Protein AF-A0A183IY57-F1 (afdb_monomer_lite)

Organism: NCBI:txid241478

Sequence (308 aa):
MTVEQYQTESIANSKQYGGSSDSIATMTMGIDMDKYIFPVNSTEVNFTPLSEANVGYCSSTSDVSKSEQMVERAKKSMHIPEGTTKPSQRRRNVVKRILRRLGKQNNLQQEHFATKIRKGTIDVWWLYDDGGLTILLPHLLTLPRSYLEGAKLRVFFAAKSNVDISAQQKGMSTLLKQFRINSSSVEIVPDMEEPPHEATMSQFNEIVEKFKVPDCNALPQMDKDMLVYTDDQEMSRYKEKTNNMLRTSEVLRHHSSNADLIILTFPVPRRGRVSAGLYLSWLEMLTAQIPPVLLIRGNQEPVLTLYT

InterPro domains:
  IPR004842 SLC12A transporter family [PTHR11827] (88-305)
  IPR018491 SLC12A transporter, C-terminal [PF03522] (60-307)

pLDDT: mean 73.46, std 24.28, range [24.62, 97.88]

Secondary structure (DSSP, 8-state):
--------------------------------HHHHSPP------PPPPPP---------HHHHHHHHHHHHHHHHTT---TTSPPPPHHHHHHHHHHHHHHHHHHHHHHHHHHSPPTT-EEEEE--S-STTHHHHHHHHHTSTTSTTTT-EEEEEEE--TTS-HHHHHHHHHHHHHHTT---SEEEEESGGGSPPPHHHHHHHHHHHHTTB-S-GGGS----GGG---B-HHHHHHTHHHHHHHHHHHHHHHHHHTT-SEEEEE--PPPTTTS-HHHHHHHHHHHHTTSS-EEEE---SS-S-----

Radius of gyration: 28.25 Å; chains: 1; bounding box: 76×90×75 Å

Foldseek 3Di:
DDDDDDDDDDDDDDDDDDDDPPPPDPPPVPLVCVLQAPDDDDDDDDDDDDPDDDDDDDDPCDVVVVLVVVLVVLVVVQDDPPPDDHDDPVSVVVSVVVNVVSVVVVCPVVVLQVAADPQAAEEQECEDQQLCPSQVVVLVCCPPPGSNPVYAYEYEYEDDPPDDQVVVQVVVVVVCVLLVRDHPGYGYHDCLQPFADPVLVVVLCVQLVVQEDQDQVPDDDDDLQAAQHDYPVLCVVCVSVLRSLLSLQVVCCVPQQRHQEYEYAARDDDGSNDHNSNNVSSVCSNPPNGHHYDHDHHPSHNPGDGDD

Structure (mmCIF, N/CA/C/O backbone):
data_AF-A0A183IY57-F1
#
_entry.id   AF-A0A183IY57-F1
#
loop_
_atom_site.group_PDB
_atom_site.id
_atom_site.type_symbol
_atom_site.label_atom_id
_atom_site.label_alt_id
_atom_site.label_comp_id
_atom_site.label_asym_id
_atom_site.label_entity_id
_atom_site.label_seq_id
_atom_site.pdbx_PDB_ins_code
_atom_site.Cartn_x
_atom_site.Cartn_y
_atom_site.Cartn_z
_atom_site.occupancy
_atom_site.B_iso_or_equiv
_atom_site.auth_seq_id
_atom_site.auth_comp_id
_atom_site.auth_asym_id
_atom_site.auth_atom_id
_atom_site.pdbx_PDB_model_num
ATOM 1 N N . MET A 1 1 ? 30.250 68.349 11.549 1.00 35.16 1 MET A N 1
ATOM 2 C CA . MET A 1 1 ? 29.323 67.426 10.865 1.00 35.16 1 MET A CA 1
ATOM 3 C C . MET A 1 1 ? 29.470 66.069 11.522 1.00 35.16 1 MET A C 1
ATOM 5 O O . MET A 1 1 ? 30.542 65.486 11.470 1.00 35.16 1 MET A O 1
ATOM 9 N N . THR A 1 2 ? 28.430 65.697 12.255 1.00 27.44 2 THR A N 1
ATOM 10 C CA . THR A 1 2 ? 28.174 64.435 12.965 1.00 27.44 2 THR A CA 1
ATOM 11 C C . THR A 1 2 ? 28.117 63.237 12.016 1.00 27.44 2 THR A C 1
ATOM 13 O O . THR A 1 2 ? 27.730 63.433 10.871 1.00 27.44 2 THR A O 1
ATOM 16 N N . VAL A 1 3 ? 28.508 62.046 12.496 1.00 32.69 3 VAL A N 1
ATOM 17 C CA . VAL A 1 3 ? 27.688 60.819 12.716 1.00 32.69 3 VAL A CA 1
ATOM 18 C C . VAL A 1 3 ? 28.616 59.831 13.460 1.00 32.69 3 VAL A C 1
ATOM 20 O O . VAL A 1 3 ? 29.587 59.352 12.889 1.00 32.69 3 VAL A O 1
ATOM 23 N N . GLU A 1 4 ? 28.638 59.841 14.793 1.00 32.06 4 GLU A N 1
ATOM 24 C CA . GLU A 1 4 ? 27.890 58.971 15.728 1.00 32.06 4 GLU A CA 1
ATOM 25 C C . GLU A 1 4 ? 28.280 57.478 15.732 1.00 32.06 4 GLU A C 1
ATOM 27 O O . GLU A 1 4 ? 28.035 56.715 14.802 1.00 32.06 4 GLU A O 1
ATOM 32 N N . GLN A 1 5 ? 28.904 57.116 16.859 1.00 30.72 5 GLN A N 1
ATOM 33 C CA . GLN A 1 5 ? 29.165 55.786 17.405 1.00 30.72 5 GLN A CA 1
ATOM 34 C C . GLN A 1 5 ? 27.847 55.101 17.799 1.00 30.72 5 GLN A C 1
ATOM 36 O O . GLN A 1 5 ? 26.882 55.802 18.052 1.00 30.72 5 GLN A O 1
ATOM 41 N N . TYR A 1 6 ? 27.835 53.775 17.970 1.00 28.41 6 TYR A N 1
ATOM 42 C CA . TYR A 1 6 ? 27.447 53.156 19.250 1.00 28.41 6 TYR A CA 1
ATOM 43 C C . TYR A 1 6 ? 27.840 51.672 19.276 1.00 28.41 6 TYR A C 1
ATOM 45 O O . TYR A 1 6 ? 27.304 50.827 18.564 1.00 28.41 6 TYR A O 1
ATOM 53 N N . GLN A 1 7 ? 28.809 51.398 20.142 1.00 27.41 7 GLN A N 1
ATOM 54 C CA . GLN A 1 7 ? 29.107 50.125 20.782 1.00 27.41 7 GLN A CA 1
ATOM 55 C C . GLN A 1 7 ? 28.556 50.262 22.209 1.00 27.41 7 GLN A C 1
ATOM 57 O O . GLN A 1 7 ? 28.867 51.269 22.845 1.00 27.41 7 GLN A O 1
ATOM 62 N N . THR A 1 8 ? 27.811 49.284 22.727 1.00 30.62 8 THR A N 1
ATOM 63 C CA . THR A 1 8 ? 27.697 49.064 24.182 1.00 30.62 8 THR A CA 1
ATOM 64 C C . THR A 1 8 ? 27.206 47.654 24.508 1.00 30.62 8 THR A C 1
ATOM 66 O O . THR A 1 8 ? 26.207 47.173 23.981 1.00 30.62 8 THR A O 1
ATOM 69 N N . GLU A 1 9 ? 27.952 47.017 25.407 1.00 29.81 9 GLU A N 1
ATOM 70 C CA . GLU A 1 9 ? 27.672 45.771 26.121 1.00 29.81 9 GLU A CA 1
ATOM 71 C C . GLU A 1 9 ? 26.652 45.973 27.261 1.00 29.81 9 GLU A C 1
ATOM 73 O O . GLU A 1 9 ? 26.494 47.092 27.745 1.00 29.81 9 GLU A O 1
ATOM 78 N N . SER A 1 10 ? 26.031 44.877 27.733 1.00 26.75 10 SER A N 1
ATOM 79 C CA . SER A 1 10 ? 25.631 44.589 29.139 1.00 26.75 10 SER A CA 1
ATOM 80 C C . SER A 1 10 ? 24.582 43.455 29.143 1.00 26.75 10 SER A C 1
ATOM 82 O O . SER A 1 10 ? 23.506 43.606 28.574 1.00 26.75 10 SER A O 1
ATOM 84 N N . ILE A 1 11 ? 24.934 42.212 29.493 1.00 28.20 11 ILE A N 1
ATOM 85 C CA . ILE A 1 11 ? 24.904 41.579 30.833 1.00 28.20 11 ILE A CA 1
ATOM 86 C C . ILE A 1 11 ? 23.488 41.315 31.407 1.00 28.20 11 ILE A C 1
ATOM 88 O O . ILE A 1 11 ? 22.758 42.217 31.792 1.00 28.20 11 ILE A O 1
ATOM 92 N N . ALA A 1 12 ? 23.216 40.008 31.544 1.00 29.06 12 ALA A N 1
ATOM 93 C CA . ALA A 1 12 ? 22.409 39.282 32.536 1.00 29.06 12 ALA A CA 1
ATOM 94 C C . ALA A 1 12 ? 20.927 39.636 32.782 1.00 29.06 12 ALA A C 1
ATOM 96 O O . ALA A 1 12 ? 20.587 40.647 33.385 1.00 29.06 12 ALA A O 1
ATOM 97 N N . ASN A 1 13 ? 20.061 38.639 32.550 1.00 26.91 13 ASN A N 1
ATOM 98 C CA . ASN A 1 13 ? 19.210 38.105 33.622 1.00 26.91 13 ASN A CA 1
ATOM 99 C C . ASN A 1 13 ? 18.663 36.712 33.271 1.00 26.91 13 ASN A C 1
ATOM 101 O O . ASN A 1 13 ? 17.618 36.554 32.647 1.00 26.91 13 ASN A O 1
ATOM 105 N N . SER A 1 14 ? 19.373 35.684 33.733 1.00 28.45 14 SER A N 1
ATOM 106 C CA . SER A 1 14 ? 18.834 34.340 33.911 1.00 28.45 14 SER A CA 1
ATOM 107 C C . SER A 1 14 ? 17.987 34.310 35.187 1.00 28.45 14 SER A C 1
ATOM 109 O O . SER A 1 14 ? 18.527 34.312 36.295 1.00 28.45 14 SER A O 1
ATOM 111 N N . LYS A 1 15 ? 16.663 34.240 35.044 1.00 29.41 15 LYS A N 1
ATOM 112 C CA . LYS A 1 15 ? 15.781 33.703 36.085 1.00 29.41 15 LYS A CA 1
ATOM 113 C C . LYS A 1 15 ? 14.943 32.583 35.493 1.00 29.41 15 LYS A C 1
ATOM 115 O O . LYS A 1 15 ? 14.177 32.783 34.558 1.00 29.41 15 LYS A O 1
ATOM 120 N N . GLN A 1 16 ? 15.142 31.405 36.074 1.00 26.75 16 GLN A N 1
ATOM 121 C CA . GLN A 1 16 ? 14.291 30.236 35.954 1.00 26.75 16 GLN A CA 1
ATOM 122 C C . GLN A 1 16 ? 12.831 30.612 36.228 1.00 26.75 16 GLN A C 1
ATOM 124 O O . GLN A 1 16 ? 12.520 31.132 37.297 1.00 26.75 16 GLN A O 1
ATOM 129 N N . TYR A 1 17 ? 11.946 30.250 35.306 1.00 27.00 17 TYR A N 1
ATOM 130 C CA . TYR A 1 17 ? 10.627 29.739 35.652 1.00 27.00 17 TYR A CA 1
ATOM 131 C C . TYR A 1 17 ? 10.415 28.463 34.847 1.00 27.00 17 TYR A C 1
ATOM 133 O O . TYR A 1 17 ? 10.421 28.471 33.619 1.00 27.00 17 TYR A O 1
ATOM 141 N N . GLY A 1 18 ? 10.328 27.351 35.576 1.00 27.73 18 GLY A N 1
ATOM 142 C CA . GLY A 1 18 ? 10.010 26.045 35.031 1.00 27.73 18 GLY A CA 1
ATOM 143 C C . GLY A 1 18 ? 8.579 26.015 34.507 1.00 27.73 18 GLY A C 1
ATOM 144 O O . GLY A 1 18 ? 7.655 26.518 35.141 1.00 27.73 18 GLY A O 1
ATOM 145 N N . GLY A 1 19 ? 8.423 25.397 33.346 1.00 24.62 19 GLY A N 1
ATOM 146 C CA . GLY A 1 19 ? 7.149 25.132 32.704 1.00 24.62 19 GLY A CA 1
ATOM 147 C C . GLY A 1 19 ? 7.408 24.196 31.539 1.00 24.62 19 GLY A C 1
ATOM 148 O O . GLY A 1 19 ? 7.776 24.641 30.458 1.00 24.62 19 GLY A O 1
ATOM 149 N N . SER A 1 20 ? 7.293 22.898 31.818 1.00 31.09 20 SER A N 1
ATOM 150 C CA . SER A 1 20 ? 7.355 21.781 30.874 1.00 31.09 20 SER A CA 1
ATOM 151 C C . SER A 1 20 ? 6.528 22.070 29.617 1.00 31.09 20 SER A C 1
ATOM 153 O O . SER A 1 20 ? 5.323 21.830 29.591 1.00 31.09 20 SER A O 1
ATOM 155 N N . SER A 1 21 ? 7.179 22.579 28.578 1.00 27.83 21 SER A N 1
ATOM 156 C CA . SER A 1 21 ? 6.669 22.595 27.211 1.00 27.83 21 SER A CA 1
ATOM 157 C C . SER A 1 21 ? 7.539 21.633 26.423 1.00 27.83 21 SER A C 1
ATOM 159 O O . SER A 1 21 ? 8.464 22.025 25.712 1.00 27.83 21 SER A O 1
ATOM 161 N N . ASP A 1 22 ? 7.270 20.341 26.627 1.00 28.28 22 ASP A N 1
ATOM 162 C CA . ASP A 1 22 ? 7.781 19.314 25.736 1.00 28.28 22 ASP A CA 1
ATOM 163 C C . ASP A 1 22 ? 7.382 19.708 24.323 1.00 28.28 22 ASP A C 1
ATOM 165 O O . ASP A 1 22 ? 6.211 19.842 23.957 1.00 28.28 22 ASP A O 1
ATOM 169 N N . SER A 1 23 ? 8.426 19.985 23.566 1.00 28.11 23 SER A N 1
ATOM 170 C CA . SER A 1 23 ? 8.391 20.366 22.183 1.00 28.11 23 SER A CA 1
ATOM 171 C C . SER A 1 23 ? 7.812 19.176 21.433 1.00 28.11 23 SER A C 1
ATOM 173 O O . SER A 1 23 ? 8.519 18.210 21.145 1.00 28.11 23 SER A O 1
ATOM 175 N N . ILE A 1 24 ? 6.523 19.233 21.094 1.00 31.08 24 ILE A N 1
ATOM 176 C CA . ILE A 1 24 ? 5.982 18.454 19.979 1.00 31.08 24 ILE A CA 1
ATOM 177 C C . ILE A 1 24 ? 6.568 19.108 18.729 1.00 31.08 24 ILE A C 1
ATOM 179 O O . ILE A 1 24 ? 5.927 19.879 18.019 1.00 31.08 24 ILE A O 1
ATOM 183 N N . ALA A 1 25 ? 7.867 18.878 18.550 1.00 26.14 25 ALA A N 1
ATOM 184 C CA . ALA A 1 25 ? 8.572 19.125 17.323 1.00 26.14 25 ALA A CA 1
ATOM 185 C C . ALA A 1 25 ? 7.758 18.451 16.229 1.00 26.14 25 ALA A C 1
ATOM 187 O O . ALA A 1 25 ? 7.344 17.300 16.383 1.00 26.14 25 ALA A O 1
ATOM 188 N N . THR A 1 26 ? 7.515 19.205 15.164 1.00 30.38 26 THR A N 1
ATOM 189 C CA . THR A 1 26 ? 7.093 18.750 13.848 1.00 30.38 26 THR A CA 1
ATOM 190 C C . THR A 1 26 ? 7.661 17.357 13.608 1.00 30.38 26 THR A C 1
ATOM 192 O O . THR A 1 26 ? 8.837 17.201 13.282 1.00 30.38 26 THR A O 1
ATOM 195 N N . MET A 1 27 ? 6.855 16.328 13.869 1.00 32.91 27 MET A N 1
ATOM 196 C CA . MET A 1 27 ? 7.254 14.947 13.667 1.00 32.91 27 MET A CA 1
ATOM 197 C C . MET A 1 27 ? 7.093 14.727 12.171 1.00 32.91 27 MET A C 1
ATOM 199 O O . MET A 1 27 ? 6.113 14.143 11.717 1.00 32.91 27 MET A O 1
ATOM 203 N N . THR A 1 28 ? 8.008 15.314 11.392 1.00 33.84 28 THR A N 1
ATOM 204 C CA . THR A 1 28 ? 8.148 15.061 9.965 1.00 33.84 28 THR A CA 1
ATOM 205 C C . THR A 1 28 ? 8.123 13.550 9.843 1.00 33.84 28 THR A C 1
ATOM 207 O O . THR A 1 28 ? 8.943 12.871 10.472 1.00 33.84 28 THR A O 1
ATOM 210 N N . MET A 1 29 ? 7.123 13.010 9.146 1.00 41.38 29 MET A N 1
ATOM 211 C CA . MET A 1 29 ? 7.008 11.579 8.907 1.00 41.38 29 MET A CA 1
ATOM 212 C C . MET A 1 29 ? 8.230 11.175 8.085 1.00 41.38 29 MET A C 1
ATOM 214 O O . MET A 1 29 ? 8.188 11.168 6.866 1.00 41.38 29 MET A O 1
ATOM 218 N N . GLY A 1 30 ? 9.363 10.909 8.742 1.00 35.06 30 GLY A N 1
ATOM 219 C CA . GLY A 1 30 ? 10.632 10.569 8.099 1.00 35.06 30 GLY A CA 1
ATOM 220 C C . GLY A 1 30 ? 10.601 9.149 7.554 1.00 35.06 30 GLY A C 1
ATOM 221 O O . GLY A 1 30 ? 11.416 8.330 7.957 1.00 35.06 30 GLY A O 1
ATOM 222 N N . ILE A 1 31 ? 9.544 8.796 6.831 1.00 41.53 31 ILE A N 1
ATOM 223 C CA . ILE A 1 31 ? 9.572 7.717 5.856 1.00 41.53 31 ILE A CA 1
ATOM 224 C C . ILE A 1 31 ? 10.519 8.242 4.778 1.00 41.53 31 ILE A C 1
ATOM 226 O O . ILE A 1 31 ? 10.380 9.394 4.370 1.00 41.53 31 ILE A O 1
ATOM 230 N N . ASP A 1 32 ? 11.528 7.464 4.393 1.00 42.59 32 ASP A N 1
ATOM 231 C CA . ASP A 1 32 ? 12.428 7.850 3.307 1.00 42.59 32 ASP A CA 1
ATOM 232 C C . ASP A 1 32 ? 11.614 7.940 2.012 1.00 42.59 32 ASP A C 1
ATOM 234 O O . ASP A 1 32 ? 11.327 6.945 1.339 1.00 42.59 32 ASP A O 1
ATOM 238 N N . MET A 1 33 ? 11.159 9.160 1.733 1.00 39.94 33 MET A N 1
ATOM 239 C CA . MET A 1 33 ? 10.279 9.472 0.623 1.00 39.94 33 MET A CA 1
ATOM 240 C C . MET A 1 33 ? 10.967 9.154 -0.704 1.00 39.94 33 MET A C 1
ATOM 242 O O . MET A 1 33 ? 10.280 8.759 -1.636 1.00 39.94 33 MET A O 1
ATOM 246 N N . ASP A 1 34 ? 12.296 9.232 -0.803 1.00 42.22 34 ASP A N 1
ATOM 247 C CA . ASP A 1 34 ? 13.020 9.078 -2.070 1.00 42.22 34 ASP A CA 1
ATOM 248 C C . ASP A 1 34 ? 13.100 7.622 -2.554 1.00 42.22 34 ASP A C 1
ATOM 250 O O . ASP A 1 34 ? 13.196 7.366 -3.758 1.00 42.22 34 ASP A O 1
ATOM 254 N N . LYS A 1 35 ? 12.966 6.641 -1.652 1.00 46.62 35 LYS A N 1
ATOM 255 C CA . LYS A 1 35 ? 12.884 5.218 -2.037 1.00 46.62 35 LYS A CA 1
ATOM 256 C C . LYS A 1 35 ? 11.595 4.905 -2.792 1.00 46.62 35 LYS A C 1
ATOM 258 O O . LYS A 1 35 ? 11.540 4.040 -3.675 1.00 46.62 35 LYS A O 1
ATOM 263 N N . TYR A 1 36 ? 10.532 5.648 -2.507 1.00 41.78 36 TYR A N 1
ATOM 264 C CA . TYR A 1 36 ? 9.187 5.303 -2.946 1.00 41.78 36 TYR A CA 1
ATOM 265 C C . TYR A 1 36 ? 8.472 6.385 -3.762 1.00 41.78 36 TYR A C 1
ATOM 267 O O . TYR A 1 36 ? 7.629 6.064 -4.602 1.00 41.78 36 TYR A O 1
ATOM 275 N N . ILE A 1 37 ? 8.961 7.613 -3.697 1.00 40.22 37 ILE A N 1
ATOM 276 C CA . ILE A 1 37 ? 8.668 8.728 -4.588 1.00 40.22 37 ILE A CA 1
ATOM 277 C C . ILE A 1 37 ? 9.829 8.841 -5.574 1.00 40.22 37 ILE A C 1
ATOM 279 O O . ILE A 1 37 ? 10.987 8.625 -5.254 1.00 40.22 37 ILE A O 1
ATOM 283 N N . PHE A 1 38 ? 9.541 9.132 -6.832 1.00 40.88 38 PHE A N 1
ATOM 284 C CA . PHE A 1 38 ? 10.603 9.443 -7.784 1.00 40.88 38 PHE A CA 1
ATOM 285 C C . PHE A 1 38 ? 11.201 10.820 -7.414 1.00 40.88 38 PHE A C 1
ATOM 287 O O . PHE A 1 38 ? 10.405 11.704 -7.118 1.00 40.88 38 PHE A O 1
ATOM 294 N N . PRO A 1 39 ? 12.513 11.093 -7.515 1.00 34.41 39 PRO A N 1
ATOM 295 C CA . PRO A 1 39 ? 13.143 12.314 -6.969 1.00 34.41 39 PRO A CA 1
ATOM 296 C C . PRO A 1 39 ? 12.761 13.611 -7.703 1.00 34.41 39 PRO A C 1
ATOM 298 O O . PRO A 1 39 ? 12.842 13.652 -8.942 1.00 34.41 39 PRO A O 1
ATOM 301 N N . VAL A 1 40 ? 12.339 14.644 -6.945 1.00 34.19 40 VAL A N 1
ATOM 302 C CA . VAL A 1 40 ? 11.815 15.961 -7.394 1.00 34.19 40 VAL A CA 1
ATOM 303 C C . VAL A 1 40 ? 12.942 16.919 -7.751 1.00 34.19 40 VAL A C 1
ATOM 305 O O . VAL A 1 40 ? 13.608 17.425 -6.866 1.00 34.19 40 VAL A O 1
ATOM 308 N N . ASN A 1 41 ? 13.067 17.252 -9.040 1.00 31.55 41 ASN A N 1
ATOM 309 C CA . ASN A 1 41 ? 13.598 18.555 -9.434 1.00 31.55 41 ASN A CA 1
ATOM 310 C C . ASN A 1 41 ? 12.409 19.416 -9.861 1.00 31.55 41 ASN A C 1
ATOM 312 O O . ASN A 1 41 ? 11.622 19.015 -10.721 1.00 31.55 41 ASN A O 1
ATOM 316 N N . SER A 1 42 ? 12.258 20.546 -9.182 1.00 28.23 42 SER A N 1
ATOM 317 C CA . SER A 1 42 ? 11.156 21.497 -9.261 1.00 28.23 42 SER A CA 1
ATOM 318 C C . SER A 1 42 ? 11.003 22.043 -10.678 1.00 28.23 42 SER A C 1
ATOM 320 O O . SER A 1 42 ? 11.829 22.811 -11.155 1.00 28.23 42 SER A O 1
ATOM 322 N N . THR A 1 43 ? 9.927 21.652 -11.348 1.00 30.25 43 THR A N 1
ATOM 323 C CA . THR A 1 43 ? 9.301 22.451 -12.404 1.00 30.25 43 THR A CA 1
ATOM 324 C C . THR A 1 43 ? 7.802 22.295 -12.208 1.00 30.25 43 THR A C 1
ATOM 326 O O . THR A 1 43 ? 7.263 21.194 -12.312 1.00 30.25 43 THR A O 1
ATOM 329 N N . GLU A 1 44 ? 7.156 23.383 -11.797 1.00 29.20 44 GLU A N 1
ATOM 330 C CA . GLU A 1 44 ? 5.703 23.478 -11.697 1.00 29.20 44 GLU A CA 1
ATOM 331 C C . GLU A 1 44 ? 5.106 23.232 -13.085 1.00 29.20 44 GLU A C 1
ATOM 333 O O . GLU A 1 44 ? 5.470 23.899 -14.053 1.00 29.20 44 GLU A O 1
ATOM 338 N N . VAL A 1 45 ? 4.208 22.253 -13.198 1.00 32.56 45 VAL A N 1
ATOM 339 C CA . VAL A 1 45 ? 3.458 22.007 -14.431 1.00 32.56 45 VAL A CA 1
ATOM 340 C C . VAL A 1 45 ? 1.996 22.306 -14.144 1.00 32.56 45 VAL A C 1
ATOM 342 O O . VAL A 1 45 ? 1.344 21.601 -13.376 1.00 32.56 45 VAL A O 1
ATOM 345 N N . ASN A 1 46 ? 1.501 23.378 -14.760 1.00 26.08 46 ASN A N 1
ATOM 346 C CA . ASN A 1 46 ? 0.102 23.778 -14.712 1.00 26.08 46 ASN A CA 1
ATOM 347 C C . ASN A 1 46 ? -0.786 22.698 -15.343 1.00 26.08 46 ASN A C 1
ATOM 349 O O . ASN A 1 46 ? -0.559 22.266 -16.474 1.00 26.08 46 ASN A O 1
ATOM 353 N N . PHE A 1 47 ? -1.818 22.284 -14.610 1.00 26.34 47 PHE A N 1
ATOM 354 C CA . PHE A 1 47 ? -2.854 21.385 -15.102 1.00 26.34 47 PHE A CA 1
ATOM 355 C C . PHE A 1 47 ? -3.811 22.147 -16.025 1.00 26.34 47 PHE A C 1
ATOM 357 O O . PHE A 1 47 ? -4.543 23.026 -15.575 1.00 26.34 47 PHE A O 1
ATOM 364 N N . THR A 1 48 ? -3.862 21.774 -17.301 1.00 26.91 48 THR A N 1
ATOM 365 C CA . THR A 1 48 ? -5.025 22.038 -18.155 1.00 26.91 48 THR A CA 1
ATOM 366 C C . THR A 1 48 ? -5.931 20.800 -18.163 1.00 26.91 48 THR A C 1
ATOM 368 O O . THR A 1 48 ? -5.433 19.682 -18.324 1.00 26.91 48 THR A O 1
ATOM 371 N N . PRO A 1 49 ? -7.255 20.945 -17.967 1.00 27.38 49 PRO A N 1
ATOM 372 C CA . PRO A 1 49 ? -8.171 19.818 -18.065 1.00 27.38 49 PRO A CA 1
ATOM 373 C C . PRO A 1 49 ? -8.269 19.369 -19.526 1.00 27.38 49 PRO A C 1
ATOM 375 O O . PRO A 1 49 ? -8.570 20.174 -20.407 1.00 27.38 49 PRO A O 1
ATOM 378 N N . LEU A 1 50 ? -8.025 18.085 -19.787 1.00 30.22 50 LEU A N 1
ATOM 379 C CA . LEU A 1 50 ? -8.311 17.477 -21.085 1.00 30.22 50 LEU A CA 1
ATOM 380 C C . LEU A 1 50 ? -9.827 17.292 -21.219 1.00 30.22 50 LEU A C 1
ATOM 382 O O . LEU A 1 50 ? -10.462 16.685 -20.358 1.00 30.22 50 LEU A O 1
ATOM 386 N N . SER A 1 51 ? -10.396 17.837 -22.295 1.00 32.34 51 SER A N 1
ATOM 387 C CA . SER A 1 51 ? -11.797 17.651 -22.677 1.00 32.34 51 SER A CA 1
ATOM 388 C C . SER A 1 51 ? -12.113 16.175 -22.914 1.00 32.34 51 SER A C 1
ATOM 390 O O . SER A 1 51 ? -11.290 15.454 -23.478 1.00 32.34 51 SER A O 1
ATOM 392 N N . GLU A 1 52 ? -13.322 15.769 -22.531 1.00 33.34 52 GLU A N 1
ATOM 393 C CA . GLU A 1 52 ? -13.890 14.424 -22.662 1.00 33.34 52 GLU A CA 1
ATOM 394 C C . GLU A 1 52 ? -13.694 13.829 -24.068 1.00 33.34 52 GLU A C 1
ATOM 396 O O . GLU A 1 52 ? -14.481 14.050 -24.988 1.00 33.34 52 GLU A O 1
ATOM 401 N N . ALA A 1 53 ? -12.640 13.033 -24.235 1.00 30.73 53 ALA A N 1
ATOM 402 C CA . ALA A 1 53 ? -12.529 12.071 -25.317 1.00 30.73 53 ALA A CA 1
ATOM 403 C C . ALA A 1 53 ? -12.853 10.694 -24.736 1.00 30.73 53 ALA A C 1
ATOM 405 O O . ALA A 1 53 ? -12.256 10.280 -23.745 1.00 30.73 53 ALA A O 1
ATOM 406 N N . ASN A 1 54 ? -13.828 10.010 -25.338 1.00 32.06 54 ASN A N 1
ATOM 407 C CA . ASN A 1 54 ? -14.276 8.666 -24.974 1.00 32.06 54 ASN A CA 1
ATOM 408 C C . ASN A 1 54 ? -13.096 7.683 -24.884 1.00 32.06 54 ASN A C 1
ATOM 410 O O . ASN A 1 54 ? -12.663 7.125 -25.893 1.00 32.06 54 ASN A O 1
ATOM 414 N N . VAL A 1 55 ? -12.599 7.442 -23.671 1.00 30.77 55 VAL A N 1
ATOM 415 C CA . VAL A 1 55 ? -11.635 6.378 -23.387 1.00 30.77 55 VAL A CA 1
ATOM 416 C C . VAL A 1 55 ? -12.427 5.089 -23.190 1.00 30.77 55 VAL A C 1
ATOM 418 O O . VAL A 1 55 ? -13.104 4.898 -22.182 1.00 30.77 55 VAL A O 1
ATOM 421 N N . GLY A 1 56 ? -12.384 4.218 -24.198 1.00 26.22 56 GLY A N 1
ATOM 422 C CA . GLY A 1 56 ? -12.940 2.873 -24.118 1.00 26.22 56 GLY A CA 1
ATOM 423 C C . GLY A 1 56 ? -12.213 2.058 -23.049 1.00 26.22 56 GLY A C 1
ATOM 424 O O . GLY A 1 56 ? -10.998 1.883 -23.109 1.00 26.22 56 GLY A O 1
ATOM 425 N N . TYR A 1 57 ? -12.963 1.558 -22.070 1.00 28.78 57 TYR A N 1
ATOM 426 C CA . TYR A 1 57 ? -12.458 0.641 -21.055 1.00 28.78 57 TYR A CA 1
ATOM 427 C C . TYR A 1 57 ? -12.050 -0.689 -21.703 1.00 28.78 57 TYR A C 1
ATOM 429 O O . TYR A 1 57 ? -12.876 -1.374 -22.306 1.00 28.78 57 TYR A O 1
ATOM 437 N N . CYS A 1 58 ? -10.780 -1.071 -21.560 1.00 25.42 58 CYS A N 1
ATOM 438 C CA . CYS A 1 58 ? -10.294 -2.403 -21.907 1.00 25.42 58 CYS A CA 1
ATOM 439 C C . CYS A 1 58 ? -10.512 -3.328 -20.700 1.00 25.42 58 CYS A C 1
ATOM 441 O O . CYS A 1 58 ? -9.700 -3.359 -19.778 1.00 25.42 58 CYS A O 1
ATOM 443 N N . SER A 1 59 ? -11.640 -4.038 -20.669 1.00 32.03 59 SER A N 1
ATOM 444 C CA . SER A 1 59 ? -11.821 -5.200 -19.797 1.00 32.03 59 SER A CA 1
ATOM 445 C C . SER A 1 59 ? -11.223 -6.424 -20.488 1.00 32.03 59 SER A C 1
ATOM 447 O O . SER A 1 59 ? -11.318 -6.566 -21.703 1.00 32.03 59 SER A O 1
ATOM 449 N N . SER A 1 60 ? -10.580 -7.316 -19.742 1.00 32.97 60 SER A N 1
ATOM 450 C CA . SER A 1 60 ? -10.083 -8.603 -20.237 1.00 32.97 60 SER A CA 1
ATOM 451 C C . SER A 1 60 ? -11.214 -9.378 -20.940 1.00 32.97 60 SER A C 1
ATOM 453 O O . SER A 1 60 ? -12.156 -9.878 -20.327 1.00 32.97 60 SER A O 1
ATOM 455 N N . THR A 1 61 ? -11.157 -9.419 -22.273 1.00 38.72 61 THR A N 1
ATOM 456 C CA . THR A 1 61 ? -12.329 -9.669 -23.126 1.00 38.72 61 THR A 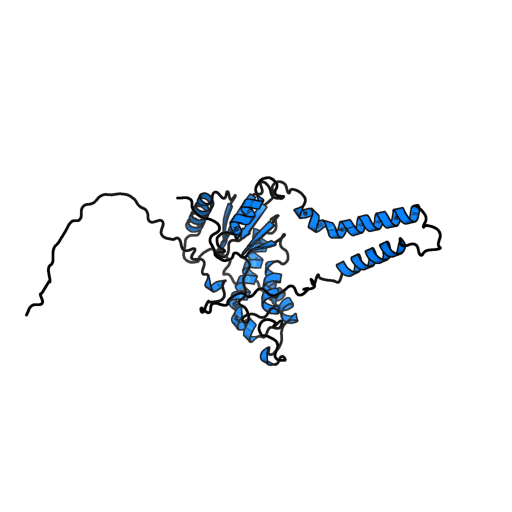CA 1
ATOM 457 C C . THR A 1 61 ? -12.641 -11.140 -23.386 1.00 38.72 61 THR A C 1
ATOM 459 O O . THR A 1 61 ? -13.674 -11.419 -23.981 1.00 38.72 61 THR A O 1
ATOM 462 N N . SER A 1 62 ? -11.832 -12.122 -22.986 1.00 43.47 62 SER A N 1
ATOM 463 C CA . SER A 1 62 ? -12.016 -13.494 -23.498 1.00 43.47 62 SER A CA 1
ATOM 464 C C . SER A 1 62 ? -13.247 -14.227 -22.939 1.00 43.47 62 SER A C 1
ATOM 466 O O . SER A 1 62 ? -13.936 -14.906 -23.705 1.00 43.47 62 SER A O 1
ATOM 468 N N . ASP A 1 63 ? -13.566 -14.066 -21.652 1.00 44.38 63 ASP A N 1
ATOM 469 C CA . ASP A 1 63 ? -14.707 -14.749 -21.016 1.00 44.38 63 ASP A CA 1
ATOM 470 C C . ASP A 1 63 ? -15.925 -13.835 -20.817 1.00 44.38 63 ASP A C 1
ATOM 472 O O . ASP A 1 63 ? -17.066 -14.281 -20.987 1.00 44.38 63 ASP A O 1
ATOM 476 N N . VAL A 1 64 ? -15.703 -12.531 -20.600 1.00 50.31 64 VAL A N 1
ATOM 477 C CA . VAL A 1 64 ? -16.778 -11.525 -20.591 1.00 50.31 64 VAL A CA 1
ATOM 478 C C . VAL A 1 64 ? -17.438 -11.445 -21.973 1.00 50.31 64 VAL A C 1
ATOM 480 O O . VAL A 1 64 ? -18.664 -11.546 -22.051 1.00 50.31 64 VAL A O 1
ATOM 483 N N . SER A 1 65 ? -16.665 -11.433 -23.071 1.00 56.31 65 SER A N 1
ATOM 484 C CA . SER A 1 65 ? -17.237 -11.368 -24.430 1.00 56.31 65 SER A CA 1
ATOM 485 C C . SER A 1 65 ? -18.082 -12.590 -24.792 1.00 56.31 65 SER A C 1
ATOM 487 O O . SER A 1 65 ? -19.114 -12.448 -25.448 1.00 56.31 65 SER A O 1
ATOM 489 N N . LYS A 1 66 ? -17.709 -13.796 -24.342 1.00 53.72 66 LYS A N 1
ATOM 490 C CA . LYS A 1 66 ? -18.508 -15.012 -24.576 1.00 53.72 66 LYS A CA 1
ATOM 491 C C . LYS A 1 66 ? -19.843 -14.935 -23.842 1.00 53.72 66 LYS A C 1
ATOM 493 O O . LYS A 1 66 ? -20.878 -15.271 -24.421 1.00 53.72 66 LYS A O 1
ATOM 498 N N . SER A 1 67 ? -19.835 -14.465 -22.593 1.00 55.88 67 SER A N 1
ATOM 499 C CA . SER A 1 67 ? -21.055 -14.299 -21.796 1.00 55.88 67 SER A CA 1
ATOM 500 C C . SER A 1 67 ? -21.989 -13.231 -22.387 1.00 55.88 67 SER A C 1
ATOM 502 O O . SER A 1 67 ? -23.190 -13.475 -22.524 1.00 55.88 67 SER A O 1
ATOM 504 N N . GLU A 1 68 ? -21.442 -12.106 -22.856 1.00 63.22 68 GLU A N 1
ATOM 505 C CA . GLU A 1 68 ? -22.187 -11.026 -23.512 1.00 63.22 68 GLU A CA 1
ATOM 506 C C . GLU A 1 68 ? -22.769 -11.466 -24.861 1.00 63.22 68 GLU A C 1
ATOM 508 O O . GLU A 1 68 ? -23.954 -11.250 -25.131 1.00 63.22 68 GLU A O 1
ATOM 513 N N . GLN A 1 69 ? -21.991 -12.188 -25.677 1.00 66.06 69 GLN A N 1
ATOM 514 C CA . GLN A 1 69 ? -22.466 -12.771 -26.936 1.00 66.06 69 GLN A CA 1
ATOM 515 C C . GLN A 1 69 ? -23.595 -13.790 -26.714 1.00 66.06 69 GLN A C 1
ATOM 517 O O . GLN A 1 69 ? -24.542 -13.855 -27.505 1.00 66.06 69 GLN A O 1
ATOM 522 N N . MET A 1 70 ? -23.536 -14.585 -25.641 1.00 61.75 70 MET A N 1
ATOM 523 C CA . MET A 1 70 ? -24.609 -15.518 -25.276 1.00 61.75 70 MET A CA 1
ATOM 524 C C . MET A 1 70 ? -25.870 -14.792 -24.790 1.00 61.75 70 MET A C 1
ATOM 526 O O . MET A 1 70 ? -26.979 -15.208 -25.142 1.00 61.75 70 MET A O 1
ATOM 530 N N . VAL A 1 71 ? -25.721 -13.698 -24.035 1.00 65.88 71 VAL A N 1
ATOM 531 C CA . VAL A 1 71 ? -26.837 -12.842 -23.602 1.00 65.88 71 VAL A CA 1
ATOM 532 C C . VAL A 1 71 ? -27.517 -12.189 -24.805 1.00 65.88 71 VAL A C 1
ATOM 534 O O . VAL A 1 71 ? -28.746 -12.241 -24.898 1.00 65.88 71 VAL A O 1
ATOM 537 N N . GLU A 1 72 ? -26.758 -11.657 -25.763 1.00 67.94 72 GLU A N 1
ATOM 538 C CA . GLU A 1 72 ? -27.334 -11.062 -26.974 1.00 67.94 72 GLU A CA 1
ATOM 539 C C . GLU A 1 72 ? -28.007 -12.097 -27.881 1.00 67.94 72 GLU A C 1
ATOM 541 O O . GLU A 1 72 ? -29.119 -11.871 -28.365 1.00 67.94 72 GLU A O 1
ATOM 546 N N . ARG A 1 73 ? -27.433 -13.298 -28.029 1.00 70.00 73 ARG A N 1
ATOM 547 C CA . ARG A 1 73 ? -28.111 -14.412 -28.723 1.00 70.00 73 ARG A CA 1
ATOM 548 C C . ARG A 1 73 ? -29.420 -14.809 -28.032 1.00 70.00 73 ARG A C 1
ATOM 550 O O . ARG A 1 73 ? -30.424 -15.047 -28.708 1.00 70.00 73 ARG A O 1
ATOM 557 N N . ALA A 1 74 ? -29.440 -14.846 -26.699 1.00 66.12 74 ALA A N 1
ATOM 558 C CA . ALA A 1 74 ? -30.641 -15.156 -25.927 1.00 66.12 74 ALA A CA 1
ATOM 559 C C . ALA A 1 74 ? -31.716 -14.063 -26.066 1.00 66.12 74 ALA A C 1
ATOM 561 O O . ALA A 1 74 ? -32.884 -14.397 -26.280 1.00 66.12 74 ALA A O 1
ATOM 562 N N . LYS A 1 75 ? -31.345 -12.775 -26.028 1.00 69.88 75 LYS A N 1
ATOM 563 C CA . LYS A 1 75 ? -32.262 -11.648 -26.279 1.00 69.88 75 LYS A CA 1
ATOM 564 C C . LYS A 1 75 ? -32.807 -11.661 -27.707 1.00 69.88 75 LYS A C 1
ATOM 566 O O . LYS A 1 75 ? -34.016 -11.534 -27.891 1.00 69.88 75 LYS A O 1
ATOM 571 N N . LYS A 1 76 ? -31.954 -11.914 -28.706 1.00 71.75 76 LYS A N 1
ATOM 572 C CA . LYS A 1 76 ? -32.350 -12.021 -30.119 1.00 71.75 76 LYS A CA 1
ATOM 573 C C . LYS A 1 76 ? -33.336 -13.167 -30.354 1.00 71.75 76 LYS A C 1
ATOM 575 O O . LYS A 1 76 ? -34.266 -13.014 -31.133 1.00 71.75 76 LYS A O 1
ATOM 580 N N . SER A 1 77 ? -33.217 -14.268 -29.604 1.00 65.81 77 SER A N 1
ATOM 581 C CA . SER A 1 77 ? -34.194 -15.371 -29.634 1.00 65.81 77 SER A CA 1
ATOM 582 C C . SER A 1 77 ? -35.577 -15.017 -29.055 1.00 65.81 77 SER A C 1
ATOM 584 O O . SER A 1 77 ? -36.539 -15.755 -29.272 1.00 65.81 77 SER A O 1
ATOM 586 N N . MET A 1 78 ? -35.690 -13.907 -28.310 1.00 62.84 78 MET A N 1
ATOM 587 C CA . MET A 1 78 ? -36.965 -13.376 -27.810 1.00 62.84 78 MET A CA 1
ATOM 588 C C . MET A 1 78 ? -37.588 -12.329 -28.739 1.00 62.84 78 MET A C 1
ATOM 590 O O . MET A 1 78 ? -38.765 -12.009 -28.557 1.00 62.84 78 MET A O 1
ATOM 594 N N . HIS A 1 79 ? -36.824 -11.785 -29.690 1.00 62.28 79 HIS A N 1
ATOM 595 C CA . HIS A 1 79 ? -37.324 -10.813 -30.653 1.00 62.28 79 HIS A CA 1
ATOM 596 C C . HIS A 1 79 ? -38.193 -11.526 -31.697 1.00 62.28 79 HIS A C 1
ATOM 598 O O . HIS A 1 79 ? -37.801 -12.553 -32.248 1.00 62.28 79 HIS A O 1
ATOM 604 N N . ILE A 1 80 ? -39.398 -11.005 -31.926 1.00 55.09 80 ILE A N 1
ATOM 605 C CA . ILE A 1 80 ? -40.377 -11.561 -32.864 1.00 55.09 80 ILE A CA 1
ATOM 606 C C . ILE A 1 80 ? -40.377 -10.631 -34.080 1.00 55.09 80 ILE A C 1
ATOM 608 O O . ILE A 1 80 ? -40.777 -9.480 -33.913 1.00 55.09 80 ILE A O 1
ATOM 612 N N . PRO A 1 81 ? -39.943 -11.078 -35.271 1.00 57.00 81 PRO A N 1
ATOM 613 C CA . PRO A 1 81 ? -40.130 -10.306 -36.492 1.00 57.00 81 PRO A CA 1
ATOM 614 C C . PRO A 1 81 ? -41.626 -10.077 -36.726 1.00 57.00 81 PRO A C 1
ATOM 616 O O . PRO A 1 81 ? -42.426 -11.008 -36.551 1.00 57.00 81 PRO A O 1
ATOM 619 N N . GLU A 1 82 ? -41.999 -8.855 -37.106 1.00 45.59 82 GLU A N 1
ATOM 620 C CA . GLU A 1 82 ? -43.383 -8.499 -37.423 1.00 45.59 82 GLU A CA 1
ATOM 621 C C . GLU A 1 82 ? -43.942 -9.477 -38.471 1.00 45.59 82 GLU A C 1
ATOM 623 O O . GLU A 1 82 ? -43.420 -9.588 -39.576 1.00 45.59 82 GLU A O 1
ATOM 628 N N . GLY A 1 83 ? -44.959 -10.258 -38.084 1.00 54.78 83 GLY A N 1
ATOM 629 C CA . GLY A 1 83 ? -45.620 -11.242 -38.954 1.00 54.78 83 GLY A CA 1
ATOM 630 C C . GLY A 1 83 ? -45.536 -12.716 -38.530 1.00 54.78 83 GLY A C 1
ATOM 631 O O . GLY A 1 83 ? -46.146 -13.554 -39.187 1.00 54.78 83 GLY A O 1
ATOM 632 N N . THR A 1 84 ? -44.853 -13.075 -37.433 1.00 56.75 84 THR A N 1
ATOM 633 C CA . THR A 1 84 ? -44.791 -14.479 -36.954 1.00 56.75 84 THR A CA 1
ATOM 634 C C . THR A 1 84 ? -45.441 -14.698 -35.582 1.00 56.75 84 THR A C 1
ATOM 636 O O . THR A 1 84 ? -45.455 -13.825 -34.712 1.00 56.75 84 THR A O 1
ATOM 639 N N . THR A 1 85 ? -46.018 -15.889 -35.373 1.00 61.50 85 THR A N 1
ATOM 640 C CA . THR A 1 85 ? -46.723 -16.258 -34.134 1.00 61.50 85 THR A CA 1
ATOM 641 C C . THR A 1 85 ? -45.798 -16.256 -32.917 1.00 61.50 85 THR A C 1
ATOM 643 O O . THR A 1 85 ? -44.697 -16.807 -32.944 1.00 61.50 85 THR A O 1
ATOM 646 N N . LYS A 1 86 ? -46.289 -15.674 -31.815 1.00 58.31 86 LYS A N 1
ATOM 647 C CA . LYS A 1 86 ? -45.578 -15.517 -30.538 1.00 58.31 86 LYS A CA 1
ATOM 648 C C . LYS A 1 86 ? -44.932 -16.837 -30.055 1.00 58.31 86 LYS A C 1
ATOM 650 O O . LYS A 1 86 ? -45.599 -17.869 -30.052 1.00 58.31 86 LYS A O 1
ATOM 655 N N . PRO A 1 87 ? -43.676 -16.815 -29.560 1.00 61.34 87 PRO A N 1
ATOM 656 C CA . PRO A 1 87 ? -43.000 -18.010 -29.063 1.00 61.34 87 PRO A CA 1
ATOM 657 C C . PRO A 1 87 ? -43.728 -18.604 -27.851 1.00 61.34 87 PRO A C 1
ATOM 659 O O . PRO A 1 87 ? -44.257 -17.870 -27.009 1.00 61.34 87 PRO A O 1
ATOM 662 N N . SER A 1 88 ? -43.725 -19.940 -27.751 1.00 68.69 88 SER A N 1
ATOM 663 C CA . SER A 1 88 ? -44.449 -20.672 -26.706 1.00 68.69 88 SER A CA 1
ATOM 664 C C . SER A 1 88 ? -44.024 -20.253 -25.293 1.00 68.69 88 SER A C 1
ATOM 666 O O . SER A 1 88 ? -42.851 -19.969 -25.018 1.00 68.69 88 SER A O 1
ATOM 668 N N . GLN A 1 89 ? -44.983 -20.250 -24.362 1.00 68.62 89 GLN A N 1
ATOM 669 C CA . GLN A 1 89 ? -44.777 -19.815 -22.975 1.00 68.62 89 GLN A CA 1
ATOM 670 C C . GLN A 1 89 ? -43.646 -20.593 -22.278 1.00 68.62 89 GLN A C 1
ATOM 672 O O . GLN A 1 89 ? -42.867 -20.029 -21.507 1.00 68.62 89 GLN A O 1
ATOM 677 N N . ARG A 1 90 ? -43.490 -21.879 -22.618 1.00 65.62 90 ARG A N 1
ATOM 678 C CA . ARG A 1 90 ? -42.421 -22.748 -22.108 1.00 65.62 90 ARG A CA 1
ATOM 679 C C . ARG A 1 90 ? -41.032 -22.278 -22.560 1.00 65.62 90 ARG A C 1
ATOM 681 O O . ARG A 1 90 ? -40.127 -22.214 -21.732 1.00 65.62 90 ARG A O 1
ATOM 688 N N . ARG A 1 91 ? -40.873 -21.873 -23.827 1.00 66.88 91 ARG A N 1
ATOM 689 C CA . ARG A 1 91 ? -39.611 -21.333 -24.371 1.00 66.88 91 ARG A CA 1
ATOM 690 C C . ARG A 1 91 ? -39.226 -20.007 -23.713 1.00 66.88 91 ARG A C 1
ATOM 692 O O . ARG A 1 91 ? -38.084 -19.851 -23.288 1.00 66.88 91 ARG A O 1
ATOM 699 N N . ARG A 1 92 ? -40.188 -19.095 -23.528 1.00 68.00 92 ARG A N 1
ATOM 700 C CA . ARG A 1 92 ? -39.961 -17.823 -22.811 1.00 68.00 92 ARG A CA 1
ATOM 701 C C . ARG A 1 92 ? -39.477 -18.041 -21.380 1.00 68.00 92 ARG A C 1
ATOM 703 O O . ARG A 1 92 ? -38.566 -17.351 -20.931 1.00 68.00 92 ARG A O 1
ATOM 710 N N . ASN A 1 93 ? -40.059 -19.008 -20.674 1.00 71.12 93 ASN A N 1
ATOM 711 C CA . ASN A 1 93 ? -39.688 -19.300 -19.290 1.00 71.12 93 ASN A CA 1
ATOM 712 C C . ASN A 1 93 ? -38.269 -19.878 -19.172 1.00 71.12 93 ASN A C 1
ATOM 714 O O . ASN A 1 93 ? -37.560 -19.548 -18.222 1.00 71.12 93 ASN A O 1
ATOM 718 N N . VAL A 1 94 ? -37.833 -20.692 -20.141 1.00 74.25 94 VAL A N 1
ATOM 719 C CA . VAL A 1 94 ? -36.460 -21.225 -20.197 1.00 74.25 94 VAL A CA 1
ATOM 720 C C . VAL A 1 94 ? -35.450 -20.108 -20.473 1.00 74.25 94 VAL A C 1
ATOM 722 O O . VAL A 1 94 ? -34.495 -19.964 -19.713 1.00 74.25 94 VAL A O 1
ATOM 725 N N . VAL A 1 95 ? -35.697 -19.258 -21.476 1.00 71.75 95 VAL A N 1
ATOM 726 C CA . VAL A 1 95 ? -34.799 -18.136 -21.817 1.00 71.75 95 VAL A CA 1
ATOM 727 C C . VAL A 1 95 ? -34.705 -17.125 -20.670 1.00 71.75 95 VAL A C 1
ATOM 729 O O . VAL A 1 95 ? -33.603 -16.745 -20.283 1.00 71.75 95 VAL A O 1
ATOM 732 N N . LYS A 1 96 ? -35.828 -16.768 -20.026 1.00 72.44 96 LYS A N 1
ATOM 733 C CA . LYS A 1 96 ? -35.823 -15.913 -18.822 1.00 72.44 96 LYS A CA 1
ATOM 734 C C . LYS A 1 96 ? -34.999 -16.511 -17.678 1.00 72.44 96 LYS A C 1
ATOM 736 O O . LYS A 1 96 ? -34.341 -15.774 -16.949 1.00 72.44 96 LYS A O 1
ATOM 741 N N . ARG A 1 97 ? -35.025 -17.836 -17.501 1.00 71.88 97 ARG A N 1
ATOM 742 C CA . ARG A 1 97 ? -34.250 -18.524 -16.456 1.00 71.88 97 ARG A CA 1
ATOM 743 C C . ARG A 1 97 ? -32.751 -18.518 -16.764 1.00 71.88 97 ARG A C 1
ATOM 745 O O . ARG A 1 97 ? -31.961 -18.333 -15.844 1.00 71.88 97 ARG A O 1
ATOM 752 N N . ILE A 1 98 ? -32.378 -18.676 -18.034 1.00 70.12 98 ILE A N 1
ATOM 753 C CA . ILE A 1 98 ? -30.988 -18.589 -18.503 1.00 70.12 98 ILE A CA 1
ATOM 754 C C . ILE A 1 98 ? -30.460 -17.160 -18.330 1.00 70.12 98 ILE A C 1
ATOM 756 O O . ILE A 1 98 ? -29.428 -16.980 -17.695 1.00 70.12 98 ILE A O 1
ATOM 760 N N . LEU A 1 99 ? -31.211 -16.144 -18.770 1.00 68.19 99 LEU A N 1
ATOM 761 C CA . LEU A 1 99 ? -30.841 -14.732 -18.603 1.00 68.19 99 LEU A CA 1
ATOM 762 C C . LEU A 1 99 ? -30.666 -14.343 -17.125 1.00 68.19 99 LEU A C 1
ATOM 764 O O . LEU A 1 99 ? -29.708 -13.657 -16.787 1.00 68.19 99 LEU A O 1
ATOM 768 N N . ARG A 1 100 ? -31.528 -14.835 -16.221 1.00 66.75 100 ARG A N 1
ATOM 769 C CA . ARG A 1 100 ? -31.364 -14.625 -14.768 1.00 66.75 100 ARG A CA 1
ATOM 770 C C . ARG A 1 100 ? -30.115 -15.295 -14.194 1.00 66.75 100 ARG A C 1
ATOM 772 O O . ARG A 1 100 ? -29.549 -14.775 -13.243 1.00 66.75 100 ARG A O 1
ATOM 779 N N . ARG A 1 101 ? -29.716 -16.461 -14.710 1.00 62.75 101 ARG A N 1
ATOM 780 C CA . ARG A 1 101 ? -28.503 -17.161 -14.255 1.00 62.75 101 ARG A CA 1
ATOM 781 C C . ARG A 1 101 ? -27.237 -16.486 -14.778 1.00 62.75 101 ARG A C 1
ATOM 783 O O . ARG A 1 101 ? -26.308 -16.309 -14.004 1.00 62.75 101 ARG A O 1
ATOM 790 N N . LEU A 1 102 ? -27.240 -16.062 -16.041 1.00 61.56 102 LEU A N 1
ATOM 791 C CA . LEU A 1 102 ? -26.121 -15.346 -16.658 1.00 61.56 102 LEU A CA 1
ATOM 792 C C . LEU A 1 102 ? -25.931 -13.952 -16.040 1.00 61.56 102 LEU A C 1
ATOM 794 O O . LEU A 1 102 ? -24.814 -13.593 -15.695 1.00 61.56 102 LEU A O 1
ATOM 798 N N . GLY 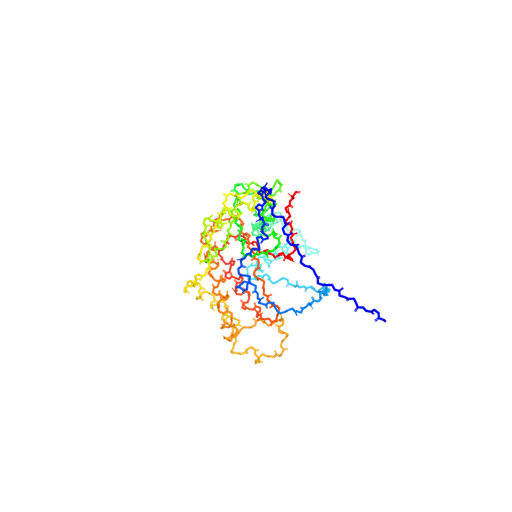A 1 103 ? -27.017 -13.214 -15.777 1.00 56.94 103 GLY A N 1
ATOM 799 C CA . GLY A 1 103 ? -26.946 -11.925 -15.073 1.00 56.94 103 GLY A CA 1
ATOM 800 C C . GLY A 1 103 ? -26.455 -12.032 -13.624 1.00 56.94 103 GLY A C 1
ATOM 801 O O . GLY A 1 103 ? -25.852 -11.099 -13.112 1.00 56.94 103 GLY A O 1
ATOM 802 N N . LYS A 1 104 ? -26.649 -13.184 -12.965 1.00 54.25 104 LYS A N 1
ATOM 803 C CA . LYS A 1 104 ? -26.107 -13.426 -11.620 1.00 54.25 104 LYS A CA 1
ATOM 804 C C . LYS A 1 104 ? -24.599 -13.658 -11.611 1.00 54.25 104 LYS A C 1
ATOM 806 O O . LYS A 1 104 ? -23.971 -13.299 -10.626 1.00 54.25 104 LYS A O 1
ATOM 811 N N . GLN A 1 105 ? -24.017 -14.239 -12.663 1.00 49.56 105 GLN A N 1
ATOM 812 C CA . GLN A 1 105 ? -22.577 -14.517 -12.680 1.00 49.56 105 GLN A CA 1
ATOM 813 C C . GLN A 1 105 ? -21.730 -13.243 -12.776 1.00 49.56 105 GLN A C 1
ATOM 815 O O . GLN A 1 105 ? -20.723 -13.153 -12.082 1.00 49.56 105 GLN A O 1
ATOM 820 N N . ASN A 1 106 ? -22.188 -12.229 -13.515 1.00 49.50 106 ASN A N 1
ATOM 821 C CA . ASN A 1 106 ? -21.503 -10.931 -13.584 1.00 49.50 106 ASN A CA 1
ATOM 822 C C . ASN A 1 106 ? -21.771 -10.049 -12.341 1.00 49.50 106 ASN A C 1
ATOM 824 O O . ASN A 1 106 ? -20.969 -9.176 -12.027 1.00 49.50 106 ASN A O 1
ATOM 828 N N . ASN A 1 107 ? -22.848 -10.312 -11.589 1.00 50.31 107 ASN A N 1
ATOM 829 C CA . ASN A 1 107 ? -23.201 -9.576 -10.365 1.00 50.31 107 ASN A CA 1
ATOM 830 C C . ASN A 1 107 ? -22.485 -10.059 -9.093 1.00 50.31 107 ASN A C 1
ATOM 832 O O . ASN A 1 107 ? -22.524 -9.352 -8.090 1.00 50.31 107 ASN A O 1
ATOM 836 N N . LEU A 1 108 ? -21.849 -11.237 -9.084 1.00 51.12 108 LEU A N 1
ATOM 837 C CA . LEU A 1 108 ? -21.272 -11.812 -7.856 1.00 51.12 108 LEU A CA 1
ATOM 838 C C . LEU A 1 108 ? -20.200 -10.915 -7.214 1.00 51.12 108 LEU A C 1
ATOM 840 O O . LEU A 1 108 ? -20.140 -10.835 -5.991 1.00 51.12 108 LEU A O 1
ATOM 844 N N . GLN A 1 109 ? -19.391 -10.214 -8.019 1.00 51.81 109 GLN A N 1
ATOM 845 C CA . GLN A 1 109 ? -18.394 -9.271 -7.496 1.00 51.81 109 GLN A CA 1
ATOM 846 C C . GLN A 1 109 ? -19.002 -7.916 -7.097 1.00 51.81 109 GLN A C 1
ATOM 848 O O . GLN A 1 109 ? -18.577 -7.331 -6.107 1.00 51.81 109 GLN A O 1
ATOM 853 N N . GLN A 1 110 ? -20.026 -7.426 -7.809 1.00 54.88 110 GLN A N 1
ATOM 854 C CA . GLN A 1 110 ? -20.700 -6.168 -7.454 1.00 54.88 110 GLN A CA 1
ATOM 855 C C . GLN A 1 110 ? -21.572 -6.294 -6.196 1.00 54.88 110 GLN A C 1
ATOM 857 O O . GLN A 1 110 ? -21.661 -5.346 -5.418 1.00 54.88 110 GLN A O 1
ATOM 862 N N . GLU A 1 111 ? -22.182 -7.457 -5.946 1.00 60.50 111 GLU A N 1
ATOM 863 C CA . GLU A 1 111 ? -22.967 -7.667 -4.722 1.00 60.50 111 GLU A CA 1
ATOM 864 C C . GLU A 1 111 ? -22.098 -7.793 -3.465 1.00 60.50 111 GLU A C 1
ATOM 866 O O . GLU A 1 111 ? -22.584 -7.508 -2.370 1.00 60.50 111 GLU A O 1
ATOM 871 N N . HIS A 1 112 ? -20.810 -8.127 -3.611 1.00 68.75 112 HIS A N 1
ATOM 872 C CA . HIS A 1 112 ? -19.878 -8.243 -2.487 1.00 68.75 112 HIS A CA 1
ATOM 873 C C . HIS A 1 112 ? -19.797 -6.946 -1.664 1.00 68.75 112 HIS A C 1
ATOM 875 O O . HIS A 1 112 ? -19.839 -6.989 -0.438 1.00 68.75 112 HIS A O 1
ATOM 881 N N . PHE A 1 113 ? -19.795 -5.790 -2.339 1.00 80.62 113 PHE A N 1
ATOM 882 C CA . PHE A 1 113 ? -19.757 -4.467 -1.702 1.00 80.62 113 PHE A CA 1
ATOM 883 C C . PHE A 1 113 ? -21.146 -3.885 -1.399 1.00 80.62 113 PHE A C 1
ATOM 885 O O . PHE A 1 113 ? -21.264 -2.898 -0.676 1.00 80.62 113 PHE A O 1
ATOM 892 N N . ALA A 1 114 ? -22.212 -4.478 -1.947 1.00 76.88 114 ALA A N 1
ATOM 893 C CA . ALA A 1 114 ? -23.586 -4.027 -1.727 1.00 76.88 114 ALA A CA 1
ATOM 894 C C . ALA A 1 114 ? -24.181 -4.570 -0.418 1.00 76.88 114 ALA A C 1
ATOM 896 O O . ALA A 1 114 ? -25.122 -3.992 0.133 1.00 76.88 114 ALA A O 1
ATOM 897 N N . THR A 1 115 ? -23.650 -5.686 0.085 1.00 82.88 115 THR A N 1
ATOM 898 C CA . THR A 1 115 ? -24.106 -6.304 1.332 1.00 82.88 115 THR A CA 1
ATOM 899 C C . THR A 1 115 ? -23.177 -5.988 2.493 1.00 82.88 115 THR A C 1
ATOM 901 O O . THR A 1 115 ? -21.960 -6.025 2.358 1.00 82.88 115 THR A O 1
ATOM 904 N N . LYS A 1 116 ? -23.760 -5.726 3.666 1.00 87.50 116 LYS A N 1
ATOM 905 C CA . LYS A 1 116 ? -22.991 -5.487 4.888 1.00 87.50 116 LYS A CA 1
ATOM 906 C C . LYS A 1 116 ? -22.211 -6.738 5.295 1.00 87.50 116 LYS A C 1
ATOM 908 O O . LYS A 1 116 ? -22.809 -7.768 5.617 1.00 87.50 116 LYS A O 1
ATOM 913 N N . ILE A 1 117 ? -20.895 -6.603 5.367 1.00 89.44 117 ILE A N 1
ATOM 914 C CA . ILE A 1 117 ? -19.974 -7.601 5.896 1.00 89.44 117 ILE A CA 1
ATOM 915 C C . ILE A 1 117 ? -19.968 -7.468 7.420 1.00 89.44 117 ILE A C 1
ATOM 917 O O . ILE A 1 117 ? -19.736 -6.399 7.985 1.00 89.44 117 ILE A O 1
ATOM 921 N N . ARG A 1 118 ? -20.272 -8.561 8.124 1.00 87.19 118 ARG A N 1
ATOM 922 C CA . ARG A 1 118 ? -20.269 -8.578 9.593 1.00 87.19 118 ARG A CA 1
ATOM 923 C C . ARG A 1 118 ? -18.882 -8.943 10.100 1.00 87.19 118 ARG A C 1
ATOM 925 O O . ARG A 1 118 ? -18.362 -9.979 9.711 1.00 87.19 118 ARG A O 1
ATOM 932 N N . LYS A 1 119 ? -18.363 -8.161 11.054 1.00 88.56 119 LYS A N 1
ATOM 933 C CA . LYS A 1 119 ? -17.037 -8.374 11.668 1.00 88.56 119 LYS A CA 1
ATOM 934 C C . LYS A 1 119 ? -15.901 -8.379 10.634 1.00 88.56 119 LYS A C 1
ATOM 936 O O . LYS A 1 119 ? -14.969 -9.166 10.776 1.00 88.56 119 LYS A O 1
ATOM 941 N N . GLY A 1 120 ? -16.006 -7.518 9.622 1.00 93.94 120 GLY A N 1
ATOM 942 C CA . GLY A 1 120 ? -14.979 -7.411 8.595 1.00 93.94 120 GLY A CA 1
ATOM 943 C C . GLY A 1 120 ? -13.645 -6.906 9.150 1.00 93.94 120 GLY A C 1
ATOM 944 O O . GLY A 1 120 ? -13.586 -6.369 10.262 1.00 93.94 120 GLY A O 1
ATOM 945 N N . THR A 1 121 ? -12.585 -7.063 8.372 1.00 97.00 121 THR A N 1
ATOM 946 C CA . THR A 1 121 ? -11.237 -6.577 8.674 1.00 97.00 121 THR A CA 1
ATOM 947 C C . THR A 1 121 ? -10.739 -5.720 7.519 1.00 97.00 121 THR A C 1
ATOM 949 O O . THR A 1 121 ? -10.751 -6.153 6.367 1.00 97.00 121 THR A O 1
ATOM 952 N N . ILE A 1 122 ? -10.312 -4.501 7.843 1.00 97.62 122 ILE A N 1
ATOM 953 C CA . ILE A 1 122 ? -9.693 -3.568 6.907 1.00 97.62 122 ILE A CA 1
ATOM 954 C C . ILE A 1 122 ? -8.225 -3.445 7.279 1.00 97.62 122 ILE A C 1
ATOM 956 O O . ILE A 1 122 ? -7.899 -3.022 8.393 1.00 97.62 122 ILE A O 1
ATOM 960 N N . ASP A 1 123 ? -7.364 -3.766 6.326 1.00 97.88 123 ASP A N 1
ATOM 961 C CA . ASP A 1 123 ? -5.923 -3.626 6.467 1.00 97.88 123 ASP A CA 1
ATOM 962 C C . ASP A 1 123 ? -5.461 -2.376 5.735 1.00 97.88 123 ASP A C 1
ATOM 964 O O . ASP A 1 123 ? -5.675 -2.236 4.535 1.00 97.88 123 ASP A O 1
ATOM 968 N N . VAL A 1 124 ? -4.830 -1.457 6.458 1.00 96.81 124 VAL A N 1
ATOM 969 C CA . VAL A 1 124 ? -4.339 -0.191 5.916 1.00 96.81 124 VAL A CA 1
ATOM 970 C C . VAL A 1 124 ? -2.826 -0.216 5.878 1.00 96.81 124 VAL A C 1
ATOM 972 O O . VAL A 1 124 ? -2.179 -0.178 6.919 1.00 96.81 124 VAL A O 1
ATOM 975 N N . TRP A 1 125 ? -2.271 -0.239 4.677 1.00 95.12 125 TRP A N 1
ATOM 976 C CA . TRP A 1 125 ? -0.842 -0.154 4.414 1.00 95.12 125 TRP A CA 1
ATOM 977 C C . TRP A 1 125 ? -0.468 1.295 4.152 1.00 95.12 125 TRP A C 1
ATOM 979 O O . TRP A 1 125 ? -0.482 1.770 3.011 1.00 95.12 125 TRP A O 1
ATOM 989 N N . TRP A 1 126 ? -0.163 2.007 5.237 1.00 91.62 126 TRP A N 1
ATOM 990 C CA . TRP A 1 126 ? 0.212 3.412 5.180 1.00 91.62 126 TRP A CA 1
ATOM 991 C C . TRP A 1 126 ? 1.717 3.534 4.944 1.00 91.62 126 TRP A C 1
ATOM 993 O O . TRP A 1 126 ? 2.516 3.694 5.866 1.00 91.62 126 TRP A O 1
ATOM 1003 N N . LEU A 1 127 ? 2.098 3.372 3.676 1.00 87.81 127 LEU A N 1
ATOM 1004 C CA . LEU A 1 127 ? 3.500 3.335 3.264 1.00 87.81 127 LEU A CA 1
ATOM 1005 C C . LEU A 1 127 ? 4.063 4.723 2.956 1.00 87.81 127 LEU A C 1
ATOM 1007 O O . LEU A 1 127 ? 5.262 4.919 3.128 1.00 87.81 127 LEU A O 1
ATOM 1011 N N . TYR A 1 128 ? 3.221 5.677 2.538 1.00 78.44 128 TYR A N 1
ATOM 1012 C CA . TYR A 1 128 ? 3.632 7.052 2.221 1.00 78.44 128 TYR A CA 1
ATOM 1013 C C . TYR A 1 128 ? 2.689 8.074 2.826 1.00 78.44 128 TYR A C 1
ATOM 1015 O O . TYR A 1 128 ? 1.502 7.810 3.016 1.00 78.44 128 TYR A O 1
ATOM 1023 N N . ASP A 1 129 ? 3.215 9.274 3.049 1.00 79.12 129 ASP A N 1
ATOM 1024 C CA . ASP A 1 129 ? 2.383 10.408 3.410 1.00 79.12 129 ASP A CA 1
ATOM 1025 C C . ASP A 1 129 ? 1.562 10.871 2.198 1.00 79.12 129 ASP A C 1
ATOM 1027 O O . ASP A 1 129 ? 2.089 11.280 1.159 1.00 79.12 129 ASP A O 1
ATOM 1031 N N . ASP A 1 130 ? 0.245 10.771 2.332 1.00 81.94 130 ASP A N 1
ATOM 1032 C CA . ASP A 1 130 ? -0.738 11.186 1.342 1.00 81.94 130 ASP A CA 1
ATOM 1033 C C . ASP A 1 130 ? -1.684 12.265 1.891 1.00 81.94 130 ASP A C 1
ATOM 1035 O O . ASP A 1 130 ? -2.797 12.429 1.388 1.00 81.94 130 ASP A O 1
ATOM 1039 N N . GLY A 1 131 ? -1.254 12.985 2.933 1.00 82.88 131 GLY A N 1
ATOM 1040 C CA . GLY A 1 131 ? -2.077 13.964 3.644 1.00 82.88 131 GLY A CA 1
ATOM 1041 C C . GLY A 1 131 ? -3.047 13.330 4.648 1.00 82.88 131 GLY A C 1
ATOM 1042 O O . GLY A 1 131 ? -3.866 14.034 5.238 1.00 82.88 131 GLY A O 1
ATOM 1043 N N . GLY A 1 132 ? -2.973 12.009 4.854 1.00 86.56 132 GLY A N 1
ATOM 1044 C CA . GLY A 1 132 ? -3.813 11.255 5.789 1.00 86.56 132 GLY A CA 1
ATOM 1045 C C . GLY A 1 132 ? -5.073 10.654 5.160 1.00 86.56 132 GLY A C 1
ATOM 1046 O O . GLY A 1 132 ? -5.888 10.057 5.872 1.00 86.56 132 GLY A O 1
ATOM 1047 N N . LEU A 1 133 ? -5.242 10.769 3.838 1.00 90.81 133 LEU A N 1
ATOM 1048 C CA . LEU A 1 133 ? -6.396 10.220 3.123 1.00 90.81 133 LEU A CA 1
ATOM 1049 C C . LEU A 1 133 ? -6.448 8.686 3.218 1.00 90.81 133 LEU A C 1
ATOM 1051 O O . LEU A 1 133 ? -7.531 8.124 3.410 1.00 90.81 133 LEU A O 1
ATOM 1055 N N . THR A 1 134 ? -5.285 8.025 3.172 1.00 91.38 134 THR A N 1
ATOM 1056 C CA . THR A 1 134 ? -5.125 6.564 3.288 1.00 91.38 134 THR A CA 1
ATOM 1057 C C . THR A 1 134 ? -5.697 6.019 4.598 1.00 91.38 134 THR A C 1
ATOM 1059 O O . THR A 1 134 ? -6.131 4.871 4.633 1.00 91.38 134 THR A O 1
ATOM 1062 N N . ILE A 1 135 ? -5.776 6.825 5.662 1.00 91.44 135 ILE A N 1
ATOM 1063 C CA . ILE A 1 135 ? -6.385 6.412 6.938 1.00 91.44 135 ILE A CA 1
ATOM 1064 C C . ILE A 1 135 ? -7.804 6.954 7.096 1.00 91.44 135 ILE A C 1
ATOM 1066 O O . ILE A 1 135 ? -8.676 6.265 7.634 1.00 91.44 135 ILE A O 1
ATOM 1070 N N . LEU A 1 136 ? -8.062 8.177 6.628 1.00 93.12 136 LEU A N 1
ATOM 1071 C CA . LEU A 1 136 ? -9.384 8.783 6.734 1.00 93.12 136 LEU A CA 1
ATOM 1072 C C . LEU A 1 136 ? -10.440 7.924 6.029 1.00 93.12 136 LEU A C 1
ATOM 1074 O O . LEU A 1 136 ? -11.483 7.631 6.612 1.00 93.12 136 LEU A O 1
ATOM 1078 N N . LEU A 1 137 ? -10.167 7.482 4.799 1.00 94.38 137 LEU A N 1
ATOM 1079 C CA . LEU A 1 137 ? -11.135 6.712 4.024 1.00 94.38 137 LEU A CA 1
ATOM 1080 C C . LEU A 1 137 ? -11.546 5.390 4.702 1.00 94.38 137 LEU A C 1
ATOM 1082 O O . LEU A 1 137 ? -12.749 5.180 4.882 1.00 94.38 137 LEU A O 1
ATOM 1086 N N . PRO A 1 138 ? -10.623 4.508 5.134 1.00 94.94 138 PRO A N 1
ATOM 1087 C CA . PRO A 1 138 ? -11.016 3.292 5.837 1.00 94.94 138 PRO A CA 1
ATOM 1088 C C . PRO A 1 138 ? -11.679 3.572 7.184 1.00 94.94 138 PRO A C 1
ATOM 1090 O O . PRO A 1 138 ? -12.596 2.841 7.551 1.00 94.94 138 PRO A O 1
ATOM 1093 N N . HIS A 1 139 ? -11.312 4.647 7.891 1.00 94.75 139 HIS A N 1
ATOM 1094 C CA . HIS A 1 139 ? -12.044 5.052 9.091 1.00 94.75 139 HIS A CA 1
ATOM 1095 C C . HIS A 1 139 ? -13.520 5.345 8.778 1.00 94.75 139 HIS A C 1
ATOM 1097 O O . HIS A 1 139 ? -14.401 4.808 9.451 1.00 94.75 139 HIS A O 1
ATOM 1103 N N . LEU A 1 140 ? -13.809 6.101 7.713 1.00 95.06 140 LEU A N 1
ATOM 1104 C CA . LEU A 1 140 ? -15.184 6.364 7.272 1.00 95.06 140 LEU A CA 1
ATOM 1105 C C . LEU A 1 140 ? -15.932 5.077 6.897 1.00 95.06 140 LEU A C 1
ATOM 1107 O O . LEU A 1 140 ? -17.118 4.948 7.199 1.00 95.06 140 LEU A O 1
ATOM 1111 N N . LEU A 1 141 ? -15.245 4.096 6.303 1.00 95.25 141 LEU A N 1
ATOM 1112 C CA . LEU A 1 141 ? -15.839 2.796 5.982 1.00 95.25 141 LEU A CA 1
ATOM 1113 C C . LEU A 1 141 ? -16.236 1.985 7.224 1.00 95.25 141 LEU A C 1
ATOM 1115 O O . LEU A 1 141 ? -17.093 1.112 7.103 1.00 95.25 141 LEU A O 1
ATOM 1119 N N . THR A 1 142 ? -15.684 2.274 8.405 1.00 95.00 142 THR A N 1
ATOM 1120 C CA . THR A 1 142 ? -16.111 1.628 9.661 1.00 95.00 142 THR A CA 1
ATOM 1121 C C . THR A 1 142 ? -17.367 2.253 10.278 1.00 95.00 142 THR A C 1
ATOM 1123 O O . THR A 1 142 ? -17.960 1.659 11.184 1.00 95.00 142 THR A O 1
ATOM 1126 N N . LEU A 1 143 ? -17.798 3.427 9.803 1.00 93.88 143 LEU A N 1
ATOM 1127 C CA . LEU A 1 143 ? -18.930 4.168 10.361 1.00 93.88 143 LEU A CA 1
ATOM 1128 C C . LEU A 1 143 ? -20.294 3.555 9.977 1.00 93.88 143 LEU A C 1
ATOM 1130 O O . LEU A 1 143 ? -20.393 2.779 9.020 1.00 93.88 143 LEU A O 1
ATOM 1134 N N . PRO A 1 144 ? -21.378 3.908 10.703 1.00 93.50 144 PRO A N 1
ATOM 1135 C CA . PRO A 1 144 ? -22.722 3.423 10.407 1.00 93.50 144 PRO A CA 1
ATOM 1136 C C . PRO A 1 144 ? -23.151 3.666 8.962 1.00 93.50 144 PRO A C 1
ATOM 1138 O O . PRO A 1 144 ? -22.912 4.745 8.421 1.00 93.50 144 PRO A O 1
ATOM 1141 N N . ARG A 1 145 ? -23.883 2.700 8.389 1.00 90.00 145 ARG A N 1
ATOM 1142 C CA . ARG A 1 145 ? -24.389 2.701 6.996 1.00 90.00 145 ARG A CA 1
ATOM 1143 C C . ARG A 1 145 ? -23.351 2.381 5.913 1.00 90.00 145 ARG A C 1
ATOM 1145 O O . ARG A 1 145 ? -23.719 2.344 4.743 1.00 90.00 145 ARG A O 1
ATOM 1152 N N . SER A 1 146 ? -22.106 2.091 6.279 1.00 92.50 146 SER A N 1
ATOM 1153 C CA . SER A 1 146 ? -21.134 1.470 5.374 1.00 92.50 146 SER A CA 1
ATOM 1154 C C . SER A 1 146 ? -21.313 -0.054 5.320 1.00 92.50 146 SER A C 1
ATOM 1156 O O . SER A 1 146 ? -21.771 -0.679 6.280 1.00 92.50 146 SER A O 1
ATOM 1158 N N . TYR A 1 147 ? -20.906 -0.681 4.213 1.00 93.75 147 TYR A N 1
ATOM 1159 C CA . TYR A 1 147 ? -20.879 -2.142 4.094 1.00 93.75 147 TYR A CA 1
ATOM 1160 C C . TYR A 1 147 ? -19.855 -2.795 5.043 1.00 93.75 147 TYR A C 1
ATOM 1162 O O . TYR A 1 147 ? -20.029 -3.954 5.408 1.00 93.75 147 TYR A O 1
ATOM 1170 N N . LEU A 1 148 ? -18.852 -2.040 5.507 1.00 94.75 148 LEU A N 1
ATOM 1171 C CA . LEU A 1 148 ? -17.844 -2.453 6.497 1.00 94.75 148 LEU A CA 1
ATOM 1172 C C . LEU A 1 148 ? -18.076 -1.828 7.882 1.00 94.75 148 LEU A C 1
ATOM 1174 O O . LEU A 1 148 ? -17.147 -1.679 8.675 1.00 94.75 148 LEU A O 1
ATOM 1178 N N . GLU A 1 149 ? -19.315 -1.450 8.199 1.00 94.56 149 GLU A N 1
ATOM 1179 C CA . GLU A 1 149 ? -19.641 -0.870 9.501 1.00 94.56 149 GLU A CA 1
ATOM 1180 C C . GLU A 1 149 ? -19.183 -1.778 10.659 1.00 94.56 149 GLU A C 1
ATOM 1182 O O . GLU A 1 149 ? -19.559 -2.953 10.749 1.00 94.56 149 GLU A O 1
ATOM 1187 N N . GLY A 1 150 ? -18.400 -1.200 11.575 1.00 93.56 150 GLY A N 1
ATOM 1188 C CA . GLY A 1 150 ? -17.829 -1.900 12.725 1.00 93.56 150 GLY A CA 1
ATOM 1189 C C . GLY A 1 150 ? -16.687 -2.865 12.388 1.00 93.56 150 GLY A C 1
ATOM 1190 O O . GLY A 1 150 ? -16.357 -3.712 13.221 1.00 93.56 150 GLY A O 1
ATOM 1191 N N . ALA A 1 151 ? -16.105 -2.782 11.188 1.00 95.88 151 ALA A N 1
ATOM 1192 C CA . ALA A 1 151 ? -14.927 -3.561 10.826 1.00 95.88 151 ALA A CA 1
ATOM 1193 C C . ALA A 1 151 ? -13.715 -3.223 11.713 1.00 95.88 151 ALA A C 1
ATOM 1195 O O . ALA A 1 151 ? -13.555 -2.101 12.199 1.00 95.88 151 ALA A O 1
ATOM 1196 N N . LYS A 1 152 ? -12.845 -4.214 11.917 1.00 96.44 152 LYS A N 1
ATOM 1197 C CA . LYS A 1 152 ? -11.570 -4.057 12.622 1.00 96.44 152 LYS A CA 1
ATOM 1198 C C . LYS A 1 152 ? -10.564 -3.384 11.700 1.00 96.44 152 LYS A C 1
ATOM 1200 O O . LYS A 1 152 ? -10.305 -3.890 10.614 1.00 96.44 152 LYS A O 1
ATOM 1205 N N . LEU A 1 153 ? -9.991 -2.275 12.150 1.00 96.50 153 LEU A N 1
ATOM 1206 C CA . LEU A 1 153 ? -9.018 -1.507 11.386 1.00 96.50 153 LEU A CA 1
ATOM 1207 C C . LEU A 1 153 ? -7.591 -1.842 11.846 1.00 96.50 153 LEU A C 1
ATOM 1209 O O . LEU A 1 153 ? -7.194 -1.435 12.940 1.00 96.50 153 LEU A O 1
ATOM 1213 N N . ARG A 1 154 ? -6.820 -2.568 11.034 1.00 97.31 154 ARG A N 1
ATOM 1214 C CA . ARG A 1 154 ? -5.398 -2.864 11.286 1.00 97.31 154 ARG A CA 1
ATOM 1215 C C . ARG A 1 154 ? -4.538 -1.931 10.445 1.00 97.31 154 ARG A C 1
ATOM 1217 O O . ARG A 1 154 ? -4.777 -1.811 9.248 1.00 97.31 154 ARG A O 1
ATOM 1224 N N . VAL A 1 155 ? -3.572 -1.252 11.056 1.00 95.81 155 VAL A N 1
ATOM 1225 C CA . VAL A 1 155 ? -2.714 -0.289 10.349 1.00 95.81 155 VAL A CA 1
ATOM 1226 C C . VAL A 1 155 ? -1.275 -0.785 10.353 1.00 95.81 155 VAL A C 1
ATOM 1228 O O . VAL A 1 155 ? -0.696 -1.001 11.417 1.00 95.81 155 VAL A O 1
ATOM 1231 N N . PHE A 1 156 ? -0.717 -0.943 9.159 1.00 95.19 156 PHE A N 1
ATOM 1232 C CA . PHE A 1 156 ? 0.635 -1.410 8.898 1.00 95.19 156 PHE A CA 1
ATOM 1233 C C . PHE A 1 156 ? 1.508 -0.249 8.430 1.00 95.19 156 PHE A C 1
ATOM 1235 O O . PHE A 1 156 ? 1.106 0.545 7.575 1.00 95.19 156 PHE A O 1
ATOM 1242 N N . PHE A 1 157 ? 2.717 -0.187 8.975 1.00 91.69 157 PHE A N 1
ATOM 1243 C CA . PHE A 1 157 ? 3.746 0.782 8.619 1.00 91.69 157 PHE A CA 1
ATOM 1244 C C . PHE A 1 157 ? 5.037 0.048 8.272 1.00 91.69 157 PHE A C 1
ATOM 1246 O O . PHE A 1 157 ? 5.373 -0.944 8.917 1.00 91.69 157 PHE A O 1
ATOM 1253 N N . ALA A 1 158 ? 5.802 0.564 7.313 1.00 88.81 158 ALA A N 1
ATOM 1254 C CA . ALA A 1 158 ? 7.167 0.094 7.098 1.00 88.81 158 ALA A CA 1
ATOM 1255 C C . ALA A 1 158 ? 8.074 0.560 8.250 1.00 88.81 158 ALA A C 1
ATOM 1257 O O . ALA A 1 158 ? 7.999 1.718 8.679 1.00 88.81 158 ALA A O 1
ATOM 1258 N N . ALA A 1 159 ? 8.929 -0.331 8.755 1.00 85.31 159 ALA A N 1
ATOM 1259 C CA . ALA A 1 159 ? 9.915 0.037 9.764 1.00 85.31 159 ALA A CA 1
ATOM 1260 C C . ALA A 1 159 ? 10.954 1.005 9.191 1.00 85.31 159 ALA A C 1
ATOM 1262 O O . ALA A 1 159 ? 11.234 1.019 7.993 1.00 85.31 159 ALA A O 1
ATOM 1263 N N . LYS A 1 160 ? 11.580 1.776 10.081 1.00 77.56 160 LYS A N 1
ATOM 1264 C CA . LYS A 1 160 ? 12.768 2.571 9.731 1.00 77.56 160 LYS A CA 1
ATOM 1265 C C . LYS A 1 160 ? 13.979 1.950 10.396 1.00 77.56 160 LYS A C 1
ATOM 1267 O O . LYS A 1 160 ? 13.940 1.692 11.597 1.00 77.56 160 LYS A O 1
ATOM 1272 N N . SER A 1 161 ? 15.056 1.782 9.639 1.00 75.06 161 SER A N 1
ATOM 1273 C CA . SER A 1 161 ? 16.241 1.007 10.029 1.00 75.06 161 SER A CA 1
ATOM 1274 C C . SER A 1 161 ? 17.014 1.588 11.230 1.00 75.06 161 SER A C 1
ATOM 1276 O O . SER A 1 161 ? 17.937 0.956 11.729 1.00 75.06 161 SER A O 1
ATOM 1278 N N . ASN A 1 162 ? 16.652 2.783 11.714 1.00 76.75 162 ASN A N 1
ATOM 1279 C CA . ASN A 1 162 ? 17.364 3.536 12.750 1.00 76.75 162 ASN A CA 1
ATOM 1280 C C . ASN A 1 162 ? 16.552 3.836 14.025 1.00 76.75 162 ASN A C 1
ATOM 1282 O O . ASN A 1 162 ? 17.048 4.553 14.893 1.00 76.75 162 ASN A O 1
ATOM 1286 N N . VAL A 1 163 ? 15.320 3.337 14.158 1.00 79.00 163 VAL A N 1
ATOM 1287 C CA . VAL A 1 163 ? 14.496 3.569 15.356 1.00 79.00 163 VAL A CA 1
ATOM 1288 C C . VAL A 1 163 ? 13.951 2.247 15.865 1.00 79.00 163 VAL A C 1
ATOM 1290 O O . VAL A 1 163 ? 13.555 1.387 15.085 1.00 79.00 163 VAL A O 1
ATOM 1293 N N . ASP A 1 164 ? 13.888 2.114 17.188 1.00 87.81 164 ASP A N 1
ATOM 1294 C CA . ASP A 1 164 ? 13.267 0.962 17.826 1.00 87.81 164 ASP A CA 1
ATOM 1295 C C . ASP A 1 164 ? 11.803 0.788 17.384 1.00 87.81 164 ASP A C 1
ATOM 1297 O O . ASP A 1 164 ? 10.992 1.721 17.429 1.00 87.81 164 ASP A O 1
ATOM 1301 N N . ILE A 1 165 ? 11.466 -0.440 16.992 1.00 88.50 165 ILE A N 1
ATOM 1302 C CA . ILE A 1 165 ? 10.147 -0.837 16.496 1.00 88.50 165 ILE A CA 1
ATOM 1303 C C . ILE A 1 165 ? 9.066 -0.516 17.533 1.00 88.50 165 ILE A C 1
ATOM 1305 O O . ILE A 1 165 ? 8.002 0.001 17.184 1.00 88.50 165 ILE A O 1
ATOM 1309 N N . SER A 1 166 ? 9.348 -0.752 18.820 1.00 90.62 166 SER A N 1
ATOM 1310 C CA . SER A 1 166 ? 8.373 -0.509 19.889 1.00 90.62 166 SER A CA 1
ATOM 1311 C C . SER A 1 166 ? 8.054 0.984 20.047 1.00 90.62 166 SER A C 1
ATOM 1313 O O . SER A 1 166 ? 6.890 1.375 20.200 1.00 90.62 166 SER A O 1
ATOM 1315 N N . ALA A 1 167 ? 9.074 1.839 19.924 1.00 89.75 167 ALA A N 1
ATOM 1316 C CA . ALA A 1 167 ? 8.921 3.286 19.959 1.00 89.75 167 ALA A CA 1
ATOM 1317 C C . ALA A 1 167 ? 8.127 3.797 18.746 1.00 89.75 167 ALA A C 1
ATOM 1319 O O . ALA A 1 167 ? 7.220 4.618 18.915 1.00 89.75 167 ALA A O 1
ATOM 1320 N N . GLN A 1 168 ? 8.404 3.272 17.545 1.00 88.50 168 GLN A N 1
ATOM 1321 C CA . GLN A 1 168 ? 7.639 3.597 16.335 1.00 88.50 168 GLN A CA 1
ATOM 1322 C C . GLN A 1 168 ? 6.168 3.208 16.478 1.00 88.50 168 GLN A C 1
ATOM 1324 O O . GLN A 1 168 ? 5.284 4.033 16.246 1.00 88.50 168 GLN A O 1
ATOM 1329 N N . GLN A 1 169 ? 5.901 1.985 16.934 1.00 91.94 169 GLN A N 1
ATOM 1330 C CA . GLN A 1 169 ? 4.547 1.479 17.135 1.00 91.94 169 GLN A CA 1
ATOM 1331 C C . GLN A 1 169 ? 3.763 2.345 18.132 1.00 91.94 169 GLN A C 1
ATOM 1333 O O . GLN A 1 169 ? 2.616 2.722 17.873 1.00 91.94 169 GLN A O 1
ATOM 1338 N N . LYS A 1 170 ? 4.391 2.725 19.254 1.00 91.50 170 LYS A N 1
ATOM 1339 C CA . LYS A 1 170 ? 3.785 3.612 20.257 1.00 91.50 170 LYS A CA 1
ATOM 1340 C C . LYS A 1 170 ? 3.511 5.009 19.694 1.00 91.50 170 LYS A C 1
ATOM 1342 O O . LYS A 1 170 ? 2.436 5.561 19.946 1.00 91.50 170 LYS A O 1
ATOM 1347 N N . GLY A 1 171 ? 4.451 5.572 18.935 1.00 90.31 171 GLY A N 1
ATOM 1348 C CA . GLY A 1 171 ? 4.297 6.872 18.281 1.00 90.31 171 GLY A CA 1
ATOM 1349 C C . GLY A 1 171 ? 3.124 6.880 17.302 1.00 90.31 171 GLY A C 1
ATOM 1350 O O . GLY A 1 171 ? 2.222 7.708 17.428 1.00 90.31 171 GLY A O 1
ATOM 1351 N N . MET A 1 172 ? 3.072 5.898 16.399 1.00 90.94 172 MET A N 1
ATOM 1352 C CA . MET A 1 172 ? 1.994 5.774 15.412 1.00 90.94 172 MET A CA 1
ATOM 1353 C C . MET A 1 172 ? 0.635 5.505 16.069 1.00 90.94 172 MET A C 1
ATOM 1355 O O . MET A 1 172 ? -0.368 6.108 15.691 1.00 90.94 172 MET A O 1
ATOM 1359 N N . SER A 1 173 ? 0.586 4.681 17.123 1.00 91.56 173 SER A N 1
ATOM 1360 C CA . SER A 1 173 ? -0.645 4.498 17.902 1.00 91.56 173 SER A CA 1
ATOM 1361 C C . SER A 1 173 ? -1.111 5.792 18.573 1.00 91.56 173 SER A C 1
ATOM 1363 O O . SER A 1 173 ? -2.316 6.029 18.660 1.00 91.56 173 SER A O 1
ATOM 1365 N N . THR A 1 174 ? -0.184 6.619 19.057 1.00 91.12 174 THR A N 1
ATOM 1366 C CA . THR A 1 174 ? -0.518 7.902 19.692 1.00 91.12 174 THR A CA 1
ATOM 1367 C C . THR A 1 174 ? -1.078 8.876 18.661 1.00 91.12 174 THR A C 1
ATOM 1369 O O . THR A 1 174 ? -2.111 9.493 18.912 1.00 91.12 174 THR A O 1
ATOM 1372 N N . LEU A 1 175 ? -0.468 8.939 17.478 1.00 89.25 175 LEU A N 1
ATOM 1373 C CA . LEU A 1 175 ? -0.923 9.769 16.366 1.00 89.25 175 LEU A CA 1
ATOM 1374 C C . LEU A 1 175 ? -2.352 9.413 15.920 1.00 89.25 175 LEU A C 1
ATOM 1376 O O . LEU A 1 175 ? -3.216 10.284 15.840 1.00 89.25 175 LEU A O 1
ATOM 1380 N N . LEU A 1 176 ? -2.646 8.126 15.708 1.00 91.50 176 LEU A N 1
ATOM 1381 C CA . LEU A 1 176 ? -3.994 7.681 15.325 1.00 91.50 176 LEU A CA 1
ATOM 1382 C C . LEU A 1 176 ? -5.050 8.038 16.382 1.00 91.50 176 LEU A C 1
ATOM 1384 O O . LEU A 1 176 ? -6.154 8.468 16.041 1.00 91.50 176 LEU A O 1
ATOM 1388 N N . LYS A 1 177 ? -4.700 7.931 17.671 1.00 91.19 177 LYS A N 1
ATOM 1389 C CA . LYS A 1 177 ? -5.579 8.348 18.775 1.00 91.19 177 LYS A CA 1
ATOM 1390 C C . LYS A 1 177 ? -5.852 9.848 18.759 1.00 91.19 177 LYS A C 1
ATOM 1392 O O . LYS A 1 177 ? -6.984 10.246 19.023 1.00 91.19 177 LYS A O 1
ATOM 1397 N N . GLN A 1 178 ? -4.857 10.673 18.433 1.00 89.44 178 GLN A N 1
ATOM 1398 C CA . GLN A 1 178 ? -5.046 12.120 18.305 1.00 89.44 178 GLN A CA 1
ATOM 1399 C C . GLN A 1 178 ? -6.012 12.470 17.164 1.00 89.44 178 GLN A C 1
ATOM 1401 O O . GLN A 1 178 ? -6.863 13.344 17.328 1.00 89.44 178 GLN A O 1
ATOM 1406 N N . PHE A 1 179 ? -5.980 11.716 16.062 1.00 89.44 179 PHE A N 1
ATOM 1407 C CA . PHE A 1 179 ? -6.976 11.820 14.989 1.00 89.44 179 PHE A CA 1
ATOM 1408 C C . PHE A 1 179 ? -8.332 11.183 15.325 1.00 89.44 179 PHE A C 1
ATOM 1410 O O . PHE A 1 179 ? -9.247 11.223 14.506 1.00 89.44 179 PHE A O 1
ATOM 1417 N N . ARG A 1 180 ? -8.496 10.626 16.534 1.00 91.25 180 ARG A N 1
ATOM 1418 C CA . ARG A 1 180 ? -9.698 9.906 16.995 1.00 91.25 180 ARG A CA 1
ATOM 1419 C C . ARG A 1 180 ? -10.045 8.692 16.127 1.00 91.25 180 ARG A C 1
ATOM 1421 O O . ARG A 1 180 ? -11.201 8.276 16.055 1.00 91.25 180 ARG A O 1
ATOM 1428 N N . ILE A 1 181 ? -9.032 8.095 15.504 1.00 91.81 181 ILE A N 1
ATOM 1429 C CA . ILE A 1 181 ? -9.170 6.901 14.678 1.00 91.81 181 ILE A CA 1
ATOM 1430 C C . ILE A 1 181 ? -8.867 5.685 15.549 1.00 91.81 181 ILE A C 1
ATOM 1432 O O . ILE A 1 181 ? -7.732 5.447 15.960 1.00 91.81 181 ILE A O 1
ATOM 1436 N N . ASN A 1 182 ? -9.909 4.908 15.838 1.00 88.31 182 ASN A N 1
ATOM 1437 C CA . ASN A 1 182 ? -9.792 3.687 16.625 1.00 88.31 182 ASN A CA 1
ATOM 1438 C C . ASN A 1 182 ? -9.301 2.536 15.736 1.00 88.31 182 ASN A C 1
ATOM 1440 O O . ASN A 1 182 ? -10.101 1.894 15.056 1.00 88.31 182 ASN A O 1
ATOM 1444 N N . SER A 1 183 ? -7.995 2.269 15.745 1.00 92.31 183 SER A N 1
ATOM 1445 C CA . SER A 1 183 ? -7.424 1.055 15.154 1.00 92.31 183 SER A CA 1
ATOM 1446 C C . SER A 1 183 ? -7.418 -0.106 16.154 1.00 92.31 183 SER A C 1
ATOM 1448 O O . SER A 1 183 ? -7.256 0.084 17.360 1.00 92.31 183 SER A O 1
ATOM 1450 N N . SER A 1 184 ? -7.612 -1.330 15.659 1.00 94.44 184 SER A N 1
ATOM 1451 C CA . SER A 1 184 ? -7.519 -2.559 16.454 1.00 94.44 184 SER A CA 1
ATOM 1452 C C . SER A 1 184 ? -6.078 -3.012 16.675 1.00 94.44 184 SER A C 1
ATOM 1454 O O . SER A 1 184 ? -5.773 -3.564 17.728 1.00 94.44 184 SER A O 1
ATOM 1456 N N . SER A 1 185 ? -5.200 -2.790 15.694 1.00 94.75 185 SER A N 1
ATOM 1457 C CA . SER A 1 185 ? -3.761 -3.026 15.817 1.00 94.75 185 SER A CA 1
ATOM 1458 C C . SER A 1 185 ? -2.981 -1.995 15.005 1.00 94.75 185 SER A C 1
ATOM 1460 O O . SER A 1 185 ? -3.467 -1.465 14.002 1.00 94.75 185 SER A O 1
ATOM 1462 N N . VAL A 1 186 ? -1.778 -1.695 15.488 1.00 95.38 186 VAL A N 1
ATOM 1463 C CA . VAL A 1 186 ? -0.752 -0.936 14.773 1.00 95.38 186 VAL A CA 1
ATOM 1464 C C . VAL A 1 186 ? 0.469 -1.834 14.715 1.00 95.38 186 VAL A C 1
ATOM 1466 O O . VAL A 1 186 ? 0.974 -2.227 15.768 1.00 95.38 186 VAL A O 1
ATOM 1469 N N . GLU A 1 187 ? 0.900 -2.181 13.510 1.00 93.81 187 GLU A N 1
ATOM 1470 C CA . GLU A 1 187 ? 1.979 -3.131 13.251 1.00 93.81 187 GLU A CA 1
ATOM 1471 C C . GLU A 1 187 ? 3.066 -2.447 12.420 1.00 93.81 187 GLU A C 1
ATOM 1473 O O . GLU A 1 187 ? 2.785 -1.734 11.456 1.00 93.81 187 GLU A O 1
ATOM 1478 N N . ILE A 1 188 ? 4.317 -2.632 12.833 1.00 92.50 188 ILE A N 1
ATOM 1479 C CA . ILE A 1 188 ? 5.492 -2.099 12.148 1.00 92.50 188 ILE A CA 1
ATOM 1480 C C . ILE A 1 188 ? 6.208 -3.281 11.499 1.00 92.50 188 ILE A C 1
ATOM 1482 O O . ILE A 1 188 ? 6.546 -4.247 12.184 1.00 92.50 188 ILE A O 1
ATOM 1486 N N . VAL A 1 189 ? 6.422 -3.203 10.192 1.00 92.00 189 VAL A N 1
ATOM 1487 C CA . VAL A 1 189 ? 6.874 -4.316 9.358 1.00 92.00 189 VAL A CA 1
ATOM 1488 C 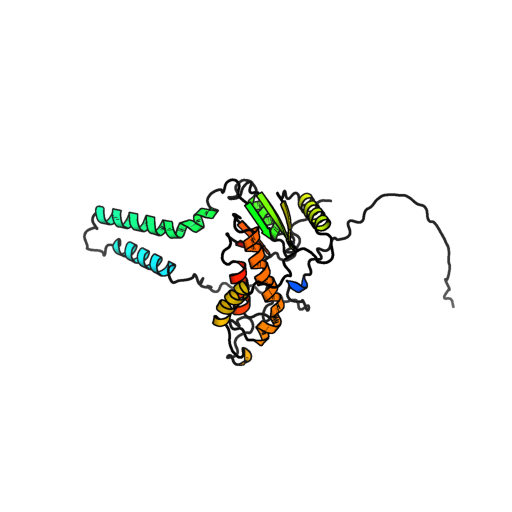C . VAL A 1 189 ? 8.341 -4.092 8.955 1.00 92.00 189 VAL A C 1
ATOM 1490 O O . VAL A 1 189 ? 8.618 -3.152 8.202 1.00 92.00 189 VAL A O 1
ATOM 1493 N N . PRO A 1 190 ? 9.298 -4.879 9.489 1.00 86.69 190 PRO A N 1
ATOM 1494 C CA . PRO A 1 190 ? 10.733 -4.634 9.312 1.00 86.69 190 PRO A CA 1
ATOM 1495 C C . PRO A 1 190 ? 11.315 -5.157 7.997 1.00 86.69 190 PRO A C 1
ATOM 1497 O O . PRO A 1 190 ? 12.340 -4.662 7.540 1.00 86.69 190 PRO A O 1
ATOM 1500 N N . ASP A 1 191 ? 10.671 -6.134 7.377 1.00 84.12 191 ASP A N 1
ATOM 1501 C CA . ASP A 1 191 ? 11.192 -6.929 6.266 1.00 84.12 191 ASP A CA 1
ATOM 1502 C C . ASP A 1 191 ? 10.864 -6.348 4.877 1.00 84.12 191 ASP A C 1
ATOM 1504 O O . ASP A 1 191 ? 11.137 -6.967 3.849 1.00 84.12 191 ASP A O 1
ATOM 1508 N N . MET A 1 192 ? 10.323 -5.127 4.827 1.00 84.69 192 MET A N 1
ATOM 1509 C CA . MET A 1 192 ? 9.962 -4.416 3.590 1.00 84.69 192 MET A CA 1
ATOM 1510 C C . MET A 1 192 ? 11.168 -4.074 2.697 1.00 84.69 192 MET A C 1
ATOM 1512 O O . MET A 1 192 ? 10.989 -3.858 1.500 1.00 84.69 192 MET A O 1
ATOM 1516 N N . GLU A 1 193 ? 12.378 -4.012 3.264 1.00 81.00 193 GLU A N 1
ATOM 1517 C CA . GLU A 1 193 ? 13.621 -3.665 2.548 1.00 81.00 193 GLU A CA 1
ATOM 1518 C C . GLU A 1 193 ? 14.436 -4.894 2.104 1.00 81.00 193 GLU A C 1
ATOM 1520 O O . GLU A 1 193 ? 15.502 -4.757 1.501 1.00 81.00 193 GLU A O 1
ATOM 1525 N N . GLU A 1 194 ? 13.966 -6.104 2.404 1.00 88.44 194 GLU A N 1
ATOM 1526 C CA . GLU A 1 194 ? 14.644 -7.332 1.993 1.00 88.44 194 GLU A CA 1
ATOM 1527 C C . GLU A 1 194 ? 14.487 -7.588 0.483 1.00 88.44 194 GLU A C 1
ATOM 1529 O O . GLU A 1 194 ? 13.490 -7.187 -0.127 1.00 88.44 194 GLU A O 1
ATOM 1534 N N . PRO A 1 195 ? 15.450 -8.272 -0.161 1.00 92.06 195 PRO A N 1
ATOM 1535 C CA . PRO A 1 195 ? 15.296 -8.654 -1.557 1.00 92.06 195 PRO A CA 1
ATOM 1536 C C . PRO A 1 195 ? 14.089 -9.595 -1.734 1.00 92.06 195 PRO A C 1
ATOM 1538 O O . PRO A 1 195 ? 13.855 -10.456 -0.884 1.00 92.06 195 PRO A O 1
ATOM 1541 N N . PRO A 1 196 ? 13.332 -9.473 -2.841 1.00 95.81 196 PRO A N 1
ATOM 1542 C CA . PRO A 1 196 ? 12.223 -10.377 -3.122 1.00 95.81 196 PRO A CA 1
ATOM 1543 C C . PRO A 1 196 ? 12.719 -11.806 -3.370 1.00 95.81 196 PRO A C 1
ATOM 1545 O O . PRO A 1 196 ? 13.858 -12.031 -3.793 1.00 95.81 196 PRO A O 1
ATOM 1548 N N . HIS A 1 197 ? 11.830 -12.775 -3.176 1.00 96.38 197 HIS A N 1
ATOM 1549 C CA . HIS A 1 197 ? 12.109 -14.173 -3.468 1.00 96.38 197 HIS A CA 1
ATOM 1550 C C . HIS A 1 197 ? 12.308 -14.398 -4.972 1.00 96.38 197 HIS A C 1
ATOM 1552 O O . HIS A 1 197 ? 11.660 -13.773 -5.817 1.00 96.38 197 HIS A O 1
ATOM 1558 N N . GLU A 1 198 ? 13.157 -15.369 -5.313 1.00 96.94 198 GLU A N 1
ATOM 1559 C CA . GLU A 1 198 ? 13.457 -15.729 -6.705 1.00 96.94 198 GLU A CA 1
ATOM 1560 C C . GLU A 1 198 ? 12.193 -16.114 -7.493 1.00 96.94 198 GLU A C 1
ATOM 1562 O O . GLU A 1 198 ? 12.037 -15.724 -8.648 1.00 96.94 198 GLU A O 1
ATOM 1567 N N . ALA A 1 199 ? 11.240 -16.795 -6.848 1.00 96.69 199 ALA A N 1
ATOM 1568 C CA . ALA A 1 199 ? 9.958 -17.148 -7.458 1.00 96.69 199 ALA A CA 1
ATOM 1569 C C . ALA A 1 199 ? 9.140 -15.909 -7.868 1.00 96.69 199 ALA A C 1
ATOM 1571 O O . ALA A 1 199 ? 8.607 -15.857 -8.975 1.00 96.69 199 ALA A O 1
ATOM 1572 N N . THR A 1 200 ? 9.077 -14.889 -7.007 1.00 96.62 200 THR A N 1
ATOM 1573 C CA . THR A 1 200 ? 8.387 -13.621 -7.290 1.00 96.62 200 THR A CA 1
ATOM 1574 C C . THR A 1 200 ? 9.085 -12.860 -8.413 1.00 96.62 200 THR A C 1
ATOM 1576 O O . THR A 1 200 ? 8.427 -12.312 -9.297 1.00 96.62 200 THR A O 1
ATOM 1579 N N . MET A 1 201 ? 10.421 -12.865 -8.420 1.00 96.88 201 MET A N 1
ATOM 1580 C CA . MET A 1 201 ? 11.213 -12.265 -9.494 1.00 96.88 201 MET A CA 1
ATOM 1581 C C . MET A 1 201 ? 10.965 -12.962 -10.839 1.00 96.88 201 MET A C 1
ATOM 1583 O O . MET A 1 201 ? 10.814 -12.301 -11.863 1.00 96.88 201 MET A O 1
ATOM 1587 N N . SER A 1 202 ? 10.874 -14.293 -10.841 1.00 97.38 202 SER A N 1
ATOM 1588 C CA . SER A 1 202 ? 10.564 -15.074 -12.040 1.00 97.38 202 SER A CA 1
ATOM 1589 C C . SER A 1 202 ? 9.178 -14.735 -12.601 1.00 97.38 202 SER A C 1
ATOM 1591 O O . SER A 1 202 ? 9.066 -14.477 -13.798 1.00 97.38 202 SER A O 1
ATOM 1593 N N . GLN A 1 203 ? 8.156 -14.633 -11.742 1.00 96.50 203 GLN A N 1
ATOM 1594 C CA . GLN A 1 203 ? 6.804 -14.211 -12.139 1.00 96.50 203 GLN A CA 1
ATOM 1595 C C . GLN A 1 203 ? 6.790 -12.798 -12.732 1.00 96.50 203 GLN A C 1
ATOM 1597 O O . GLN A 1 203 ? 6.169 -12.554 -13.764 1.00 96.50 203 GLN A O 1
ATOM 1602 N N . PHE A 1 204 ? 7.509 -11.866 -12.106 1.00 97.38 204 PHE A N 1
ATOM 1603 C CA . PHE A 1 204 ? 7.636 -10.506 -12.619 1.00 97.38 204 PHE A CA 1
ATOM 1604 C C . PHE A 1 204 ? 8.288 -10.476 -14.006 1.00 97.38 204 PHE A C 1
ATOM 1606 O O . PHE A 1 204 ? 7.770 -9.825 -14.914 1.00 97.38 204 PHE A O 1
ATOM 1613 N N . ASN A 1 205 ? 9.383 -11.217 -14.191 1.00 96.50 205 ASN A N 1
ATOM 1614 C CA . ASN A 1 205 ? 10.076 -11.287 -15.475 1.00 96.50 205 ASN A CA 1
ATOM 1615 C C . ASN A 1 205 ? 9.170 -11.848 -16.580 1.00 96.50 205 ASN A C 1
ATOM 1617 O O . ASN A 1 205 ? 9.181 -11.318 -17.685 1.00 96.50 205 ASN A O 1
ATOM 1621 N N . GLU A 1 206 ? 8.332 -12.848 -16.288 1.00 96.50 206 GLU A N 1
ATOM 1622 C CA . GLU A 1 206 ? 7.363 -13.388 -17.254 1.00 96.50 206 GLU A CA 1
ATOM 1623 C C . GLU A 1 206 ? 6.336 -12.337 -17.719 1.00 96.50 206 GLU A C 1
ATOM 1625 O O . GLU A 1 206 ? 5.942 -12.305 -18.889 1.00 96.50 206 GLU A O 1
ATOM 1630 N N . ILE A 1 207 ? 5.894 -11.457 -16.815 1.00 95.56 207 ILE A N 1
ATOM 1631 C CA . ILE A 1 207 ? 4.961 -10.373 -17.149 1.00 95.56 207 ILE A CA 1
ATOM 1632 C C . ILE A 1 207 ? 5.662 -9.312 -17.999 1.00 95.56 207 ILE A C 1
ATOM 1634 O O . ILE A 1 207 ? 5.131 -8.914 -19.039 1.00 95.56 207 ILE A O 1
ATOM 1638 N N . VAL A 1 208 ? 6.853 -8.882 -17.576 1.00 95.19 208 VAL A N 1
ATOM 1639 C CA . VAL A 1 208 ? 7.612 -7.807 -18.230 1.00 95.19 208 VAL A CA 1
ATOM 1640 C C . VAL A 1 208 ? 8.109 -8.206 -19.613 1.00 95.19 208 VAL A C 1
ATOM 1642 O O . VAL A 1 208 ? 8.133 -7.360 -20.504 1.00 95.19 208 VAL A O 1
ATOM 1645 N N . GLU A 1 209 ? 8.433 -9.481 -19.832 1.00 93.94 209 GLU A N 1
ATOM 1646 C CA . GLU A 1 209 ? 8.927 -9.980 -21.122 1.00 93.94 209 GLU A CA 1
ATOM 1647 C C . GLU A 1 209 ? 7.971 -9.649 -22.281 1.00 93.94 209 GLU A C 1
ATOM 1649 O O . GLU A 1 209 ? 8.402 -9.366 -23.395 1.00 93.94 209 GLU A O 1
ATOM 1654 N N . LYS A 1 210 ? 6.660 -9.571 -22.011 1.00 92.94 210 LYS A N 1
ATOM 1655 C CA . LYS A 1 210 ? 5.628 -9.205 -23.002 1.00 92.94 210 LYS A CA 1
ATOM 1656 C C . LYS A 1 210 ? 5.764 -7.772 -23.524 1.00 92.94 210 LYS A C 1
ATOM 1658 O O . LYS A 1 210 ? 5.234 -7.457 -24.587 1.00 92.94 210 LYS A O 1
ATOM 1663 N N . PHE A 1 211 ? 6.430 -6.909 -22.764 1.00 92.12 211 PHE A N 1
ATOM 1664 C CA . PHE A 1 211 ? 6.615 -5.489 -23.053 1.00 92.12 211 PHE A CA 1
ATOM 1665 C C . PHE A 1 211 ? 8.087 -5.131 -23.284 1.00 92.12 211 PHE A C 1
ATOM 1667 O O . PHE A 1 211 ? 8.409 -3.953 -23.443 1.00 92.12 211 PHE A O 1
ATOM 1674 N N . LYS A 1 212 ? 8.980 -6.124 -23.294 1.00 92.56 212 LYS A N 1
ATOM 1675 C CA . LYS A 1 212 ? 10.417 -5.913 -23.394 1.00 92.56 212 LYS A CA 1
ATOM 1676 C C . LYS A 1 212 ? 10.855 -5.754 -24.848 1.00 92.56 212 LYS A C 1
ATOM 1678 O O . LYS A 1 212 ? 10.462 -6.529 -25.719 1.00 92.56 212 LYS A O 1
ATOM 1683 N N . VAL A 1 213 ? 11.695 -4.758 -25.108 1.00 91.56 213 VAL A N 1
ATOM 1684 C CA . VAL A 1 213 ? 12.334 -4.522 -26.408 1.00 91.56 213 VAL A CA 1
ATOM 1685 C C . VAL A 1 213 ? 13.847 -4.338 -26.240 1.00 91.56 213 VAL A C 1
ATOM 1687 O O . VAL A 1 213 ? 14.290 -3.929 -25.167 1.00 91.56 213 VAL A O 1
ATOM 1690 N N . PRO A 1 214 ? 14.663 -4.617 -27.278 1.00 87.44 214 PRO A N 1
ATOM 1691 C CA . PRO A 1 214 ? 16.117 -4.460 -27.185 1.00 87.44 214 PRO A CA 1
ATOM 1692 C C . PRO A 1 214 ? 16.573 -3.014 -26.941 1.00 87.44 214 PRO A C 1
ATOM 1694 O O . PRO A 1 214 ? 17.538 -2.790 -26.218 1.00 87.44 214 PRO A O 1
ATOM 1697 N N . ASP A 1 215 ? 15.897 -2.042 -27.562 1.00 86.19 215 ASP A N 1
ATOM 1698 C CA . ASP A 1 215 ? 16.174 -0.613 -27.402 1.00 86.19 215 ASP A CA 1
ATOM 1699 C C . ASP A 1 215 ? 14.891 0.194 -27.624 1.00 86.19 215 ASP A C 1
ATOM 1701 O O . ASP A 1 215 ? 14.302 0.168 -28.711 1.00 86.19 215 ASP A O 1
ATOM 1705 N N . CYS A 1 216 ? 14.470 0.938 -26.602 1.00 82.50 216 CYS A N 1
ATOM 1706 C CA . CYS A 1 216 ? 13.307 1.814 -26.687 1.00 82.50 216 CYS A CA 1
ATOM 1707 C C . CYS A 1 216 ? 13.521 2.991 -27.655 1.00 82.50 216 CYS A C 1
ATOM 1709 O O . CYS A 1 216 ? 12.550 3.495 -28.218 1.00 82.50 216 CYS A O 1
ATOM 1711 N N . ASN A 1 217 ? 14.766 3.421 -27.895 1.00 80.25 217 ASN A N 1
ATOM 1712 C CA . ASN A 1 217 ? 15.076 4.545 -28.791 1.00 80.25 217 ASN A CA 1
ATOM 1713 C C . ASN A 1 217 ? 14.962 4.179 -30.276 1.00 80.25 217 ASN A C 1
ATOM 1715 O O . ASN A 1 217 ? 14.840 5.066 -31.120 1.00 80.25 217 ASN A O 1
ATOM 1719 N N . ALA A 1 218 ? 15.006 2.883 -30.595 1.00 79.50 218 ALA A N 1
ATOM 1720 C CA . ALA A 1 218 ? 14.847 2.378 -31.954 1.00 79.50 218 ALA A CA 1
ATOM 1721 C C . ALA A 1 218 ? 13.376 2.335 -32.406 1.00 79.50 218 ALA A C 1
ATOM 1723 O O . ALA A 1 218 ? 13.094 2.132 -33.590 1.00 79.50 218 ALA A O 1
ATOM 1724 N N . LEU A 1 219 ? 12.430 2.514 -31.478 1.00 77.88 219 LEU A N 1
ATOM 1725 C CA . LEU A 1 219 ? 11.013 2.601 -31.803 1.00 77.88 219 LEU A CA 1
ATOM 1726 C C . LEU A 1 219 ? 10.721 3.914 -32.555 1.00 77.88 219 LEU A C 1
ATOM 1728 O O . LEU A 1 219 ? 11.378 4.929 -32.307 1.00 77.88 219 LEU A O 1
ATOM 1732 N N . PRO A 1 220 ? 9.729 3.931 -33.471 1.00 76.31 220 PRO A N 1
ATOM 1733 C CA . PRO A 1 220 ? 9.259 5.173 -34.084 1.00 76.31 220 PRO A CA 1
ATOM 1734 C C . PRO A 1 220 ? 8.972 6.204 -32.994 1.00 76.31 220 PRO A C 1
ATOM 1736 O O . PRO A 1 220 ? 8.510 5.802 -31.931 1.00 76.31 220 PRO A O 1
ATOM 1739 N N . GLN A 1 221 ? 9.231 7.495 -33.244 1.00 65.94 221 GLN A N 1
ATOM 1740 C CA . GLN A 1 221 ? 9.043 8.569 -32.256 1.00 65.94 221 GLN A CA 1
ATOM 1741 C C . GLN A 1 221 ? 7.604 8.572 -31.719 1.00 65.94 221 GLN A C 1
ATOM 1743 O O . GLN A 1 221 ? 6.711 9.217 -32.266 1.00 65.94 221 GLN A O 1
ATOM 1748 N N . MET A 1 222 ? 7.382 7.810 -30.655 1.00 64.62 222 MET A N 1
ATOM 1749 C CA . MET A 1 222 ? 6.181 7.839 -29.849 1.00 64.62 222 MET A CA 1
ATOM 1750 C C . MET A 1 222 ? 6.390 8.893 -28.775 1.00 64.62 222 MET A C 1
ATOM 1752 O O . MET A 1 222 ? 7.517 9.154 -28.342 1.00 64.62 222 MET A O 1
ATOM 1756 N N . ASP A 1 223 ? 5.295 9.511 -28.354 1.00 69.81 223 ASP A N 1
ATOM 1757 C CA . ASP A 1 223 ? 5.325 10.384 -27.193 1.00 69.81 223 ASP A CA 1
ATOM 1758 C C . ASP A 1 223 ? 5.906 9.606 -26.001 1.00 69.81 223 ASP A C 1
ATOM 1760 O O . ASP A 1 223 ? 5.462 8.493 -25.702 1.00 69.81 223 ASP A O 1
ATOM 1764 N N . LYS A 1 224 ? 6.911 10.180 -25.328 1.00 67.19 224 LYS A N 1
ATOM 1765 C CA . LYS A 1 224 ? 7.541 9.574 -24.145 1.00 67.19 224 LYS A CA 1
ATOM 1766 C C . LYS A 1 224 ? 6.521 9.323 -23.037 1.00 67.19 224 LYS A C 1
ATOM 1768 O O . LYS A 1 224 ? 6.708 8.404 -22.244 1.00 67.19 224 LYS A O 1
ATOM 1773 N N . ASP A 1 225 ? 5.441 10.100 -23.011 1.00 64.31 225 ASP A N 1
ATOM 1774 C CA . ASP A 1 225 ? 4.346 9.929 -22.060 1.00 64.31 225 ASP A CA 1
ATOM 1775 C C . ASP A 1 225 ? 3.448 8.717 -22.373 1.00 64.31 225 ASP A C 1
ATOM 1777 O O . ASP A 1 225 ? 2.687 8.285 -21.509 1.00 64.31 225 ASP A O 1
ATOM 1781 N N . MET A 1 226 ? 3.564 8.128 -23.569 1.00 67.88 226 MET A N 1
ATOM 1782 C CA . MET A 1 226 ? 2.787 6.968 -24.028 1.00 67.88 226 MET A CA 1
ATOM 1783 C C . MET A 1 226 ? 3.668 5.750 -24.346 1.00 67.88 226 MET A C 1
ATOM 1785 O O . MET A 1 226 ? 3.225 4.819 -25.023 1.00 67.88 226 MET A O 1
ATOM 1789 N N . LEU A 1 227 ? 4.919 5.732 -23.872 1.00 78.62 227 LEU A N 1
ATOM 1790 C CA . LEU A 1 227 ? 5.814 4.603 -24.099 1.00 78.62 227 LEU A CA 1
ATOM 1791 C C . LEU A 1 227 ? 5.338 3.380 -23.302 1.00 78.62 227 LEU A C 1
ATOM 1793 O O . LEU A 1 227 ? 5.402 3.351 -22.074 1.00 78.62 227 LEU A O 1
ATOM 1797 N N . VAL A 1 228 ? 4.864 2.359 -24.015 1.00 87.00 228 VAL A N 1
ATOM 1798 C CA . VAL A 1 228 ? 4.416 1.090 -23.419 1.00 87.00 228 VAL A CA 1
ATOM 1799 C C . VAL A 1 228 ? 5.587 0.147 -23.149 1.00 87.00 228 VAL A C 1
ATOM 1801 O O . VAL A 1 228 ? 5.562 -0.575 -22.158 1.00 87.00 228 VAL A O 1
ATOM 1804 N N . TYR A 1 229 ? 6.604 0.156 -24.008 1.00 90.38 229 TYR A N 1
ATOM 1805 C CA . TYR A 1 229 ? 7.700 -0.810 -23.971 1.00 90.38 229 TYR A CA 1
ATOM 1806 C C . TYR A 1 229 ? 8.816 -0.410 -23.003 1.00 90.38 229 TYR A C 1
ATOM 1808 O O . TYR A 1 229 ? 9.040 0.775 -22.765 1.00 90.38 229 TYR A O 1
ATOM 1816 N N . THR A 1 230 ? 9.523 -1.412 -22.483 1.00 91.62 230 THR A N 1
ATOM 1817 C CA . THR A 1 230 ? 10.673 -1.260 -21.580 1.00 91.62 230 THR A CA 1
ATOM 1818 C C . THR A 1 230 ? 11.913 -1.939 -22.161 1.00 91.62 230 THR A C 1
ATOM 1820 O O . THR A 1 230 ? 11.793 -2.884 -22.943 1.00 91.62 230 THR A O 1
ATOM 1823 N N . ASP A 1 231 ? 13.100 -1.475 -21.779 1.00 92.12 231 ASP A N 1
ATOM 1824 C CA . ASP A 1 231 ? 14.386 -2.049 -22.182 1.00 92.12 231 ASP A CA 1
ATOM 1825 C C . ASP A 1 231 ? 15.250 -2.422 -20.965 1.00 92.12 231 ASP A C 1
ATOM 1827 O O . ASP A 1 231 ? 14.947 -2.098 -19.811 1.00 92.12 231 ASP A O 1
ATOM 1831 N N . ASP A 1 232 ? 16.361 -3.118 -21.216 1.00 93.19 232 ASP A N 1
ATOM 1832 C CA . ASP A 1 232 ? 17.284 -3.543 -20.158 1.00 93.19 232 ASP A CA 1
ATOM 1833 C C . ASP A 1 232 ? 17.919 -2.361 -19.400 1.00 93.19 232 ASP A C 1
ATOM 1835 O O . ASP A 1 232 ? 18.285 -2.497 -18.225 1.00 93.19 232 ASP A O 1
ATOM 1839 N N . GLN A 1 233 ? 18.038 -1.191 -20.038 1.00 92.50 233 GLN A N 1
ATOM 1840 C CA . GLN A 1 233 ? 18.597 0.007 -19.408 1.00 92.50 233 GLN A CA 1
ATOM 1841 C C . GLN A 1 233 ? 17.629 0.576 -18.367 1.00 92.50 233 GLN A C 1
ATOM 1843 O O . GLN A 1 233 ? 18.031 0.867 -17.236 1.00 92.50 233 GLN A O 1
ATOM 1848 N N . GLU A 1 234 ? 16.349 0.695 -18.718 1.00 91.44 234 GLU A N 1
ATOM 1849 C CA . GLU A 1 234 ? 15.284 1.128 -17.823 1.00 91.44 234 GLU A CA 1
ATOM 1850 C C . GLU A 1 234 ? 15.101 0.148 -16.660 1.00 91.44 234 GLU A C 1
ATOM 1852 O O . GLU A 1 234 ? 15.060 0.570 -15.499 1.00 91.44 234 GLU A O 1
ATOM 1857 N N . MET A 1 235 ? 15.061 -1.157 -16.945 1.00 92.75 235 MET A N 1
ATOM 1858 C CA . MET A 1 235 ? 14.947 -2.189 -15.910 1.00 92.75 235 MET A CA 1
ATOM 1859 C C . MET A 1 235 ? 16.114 -2.124 -14.918 1.00 92.75 235 MET A C 1
ATOM 1861 O O . MET A 1 235 ? 15.909 -2.186 -13.704 1.00 92.75 235 MET A O 1
ATOM 1865 N N . SER A 1 236 ? 17.339 -1.928 -15.416 1.00 94.06 236 SER A N 1
ATOM 1866 C CA . SER A 1 236 ? 18.525 -1.761 -14.567 1.00 94.06 236 SER A CA 1
ATOM 1867 C C . SER A 1 236 ? 18.446 -0.488 -13.724 1.00 94.06 236 SER A C 1
ATOM 1869 O O . SER A 1 236 ? 18.771 -0.511 -12.535 1.00 94.06 236 SER A O 1
ATOM 1871 N N . ARG A 1 237 ? 17.960 0.615 -14.308 1.00 92.75 237 ARG A N 1
ATOM 1872 C CA . ARG A 1 237 ? 17.774 1.901 -13.622 1.00 92.75 237 ARG A CA 1
ATOM 1873 C C . ARG A 1 237 ? 16.765 1.817 -12.477 1.00 92.75 237 ARG A C 1
ATOM 1875 O O . ARG A 1 237 ? 16.964 2.465 -11.452 1.00 92.75 237 ARG A O 1
ATOM 1882 N N . TYR A 1 238 ? 15.697 1.038 -12.640 1.00 92.88 238 TYR A N 1
ATOM 1883 C CA . TYR A 1 238 ? 14.627 0.886 -11.648 1.00 92.88 238 TYR A CA 1
ATOM 1884 C C . TYR A 1 238 ? 14.673 -0.444 -10.887 1.00 92.88 238 TYR A C 1
ATOM 1886 O O . TYR A 1 238 ? 13.670 -0.858 -10.300 1.00 92.88 238 TYR A O 1
ATOM 1894 N N . LYS A 1 239 ? 15.836 -1.103 -10.840 1.00 93.75 239 LYS A N 1
ATOM 1895 C CA . LYS A 1 239 ? 16.016 -2.397 -10.171 1.00 93.75 239 LYS A CA 1
ATOM 1896 C C . LYS A 1 239 ? 15.635 -2.364 -8.689 1.00 93.75 239 LYS A C 1
ATOM 1898 O O . LYS A 1 239 ? 14.866 -3.204 -8.240 1.00 93.75 239 LYS A O 1
ATOM 1903 N N . GLU A 1 240 ? 16.132 -1.385 -7.935 1.00 91.44 240 GLU A N 1
ATOM 1904 C CA . GLU A 1 240 ? 15.815 -1.251 -6.504 1.00 91.44 240 GLU A CA 1
ATOM 1905 C C . GLU A 1 240 ? 14.316 -1.016 -6.285 1.00 91.44 240 GLU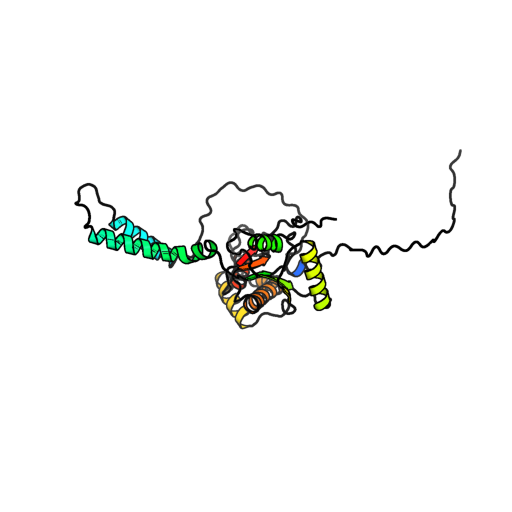 A C 1
ATOM 1907 O O . GLU A 1 240 ? 13.686 -1.663 -5.454 1.00 91.44 240 GLU A O 1
ATOM 1912 N N . LYS A 1 241 ? 13.710 -0.157 -7.112 1.00 90.00 241 LYS A N 1
ATOM 1913 C CA . LYS A 1 241 ? 12.274 0.122 -7.055 1.00 90.00 241 LYS A CA 1
ATOM 1914 C C . LYS A 1 241 ? 11.440 -1.124 -7.321 1.00 90.00 241 LYS A C 1
ATOM 1916 O O . LYS A 1 241 ? 10.476 -1.383 -6.607 1.00 90.00 241 LYS A O 1
ATOM 1921 N N . THR A 1 242 ? 11.839 -1.882 -8.338 1.00 94.56 242 THR A N 1
ATOM 1922 C CA . THR A 1 242 ? 11.232 -3.164 -8.686 1.00 94.56 242 THR A CA 1
ATOM 1923 C C . THR A 1 242 ? 11.321 -4.110 -7.497 1.00 94.56 242 THR A C 1
ATOM 1925 O O . THR A 1 242 ? 10.291 -4.602 -7.051 1.00 94.56 242 THR A O 1
ATOM 1928 N N . ASN A 1 243 ? 12.508 -4.282 -6.909 1.00 94.50 243 ASN A N 1
ATOM 1929 C CA . ASN A 1 243 ? 12.695 -5.131 -5.734 1.00 94.50 243 ASN A CA 1
ATOM 1930 C C . ASN A 1 243 ? 11.767 -4.736 -4.580 1.00 94.50 243 ASN A C 1
ATOM 1932 O O . ASN A 1 243 ? 11.089 -5.604 -4.038 1.00 94.50 243 ASN A O 1
ATOM 1936 N N . ASN A 1 244 ? 11.667 -3.442 -4.266 1.00 91.19 244 ASN A N 1
ATOM 1937 C CA . ASN A 1 244 ? 10.811 -2.951 -3.185 1.00 91.19 244 ASN A CA 1
ATOM 1938 C C . ASN A 1 244 ? 9.323 -3.224 -3.459 1.00 91.19 244 ASN A C 1
ATOM 1940 O O . ASN A 1 244 ? 8.594 -3.630 -2.555 1.00 91.19 244 ASN A O 1
ATOM 1944 N N . MET A 1 245 ? 8.858 -3.043 -4.702 1.00 92.38 245 MET A N 1
ATOM 1945 C CA . MET A 1 245 ? 7.471 -3.347 -5.087 1.00 92.38 245 MET A CA 1
ATOM 1946 C C . MET A 1 245 ? 7.177 -4.848 -4.992 1.00 92.38 245 MET A C 1
ATOM 1948 O O . MET A 1 245 ? 6.145 -5.248 -4.449 1.00 92.38 245 MET A O 1
ATOM 1952 N N . LEU A 1 246 ? 8.101 -5.687 -5.467 1.00 95.62 246 LEU A N 1
ATOM 1953 C CA . LEU A 1 246 ? 7.971 -7.140 -5.385 1.00 95.62 246 LEU A CA 1
ATOM 1954 C C . LEU A 1 246 ? 7.987 -7.618 -3.932 1.00 95.62 246 LEU A C 1
ATOM 1956 O O . LEU A 1 246 ? 7.112 -8.395 -3.551 1.00 95.62 246 LEU A O 1
ATOM 1960 N N . ARG A 1 247 ? 8.896 -7.101 -3.098 1.00 94.88 247 ARG A N 1
ATOM 1961 C CA . ARG A 1 247 ? 8.939 -7.429 -1.670 1.00 94.88 247 ARG A CA 1
ATOM 1962 C C . ARG A 1 247 ? 7.658 -7.001 -0.962 1.00 94.88 247 ARG A C 1
ATOM 1964 O O . ARG A 1 247 ? 7.045 -7.810 -0.273 1.00 94.88 247 ARG A O 1
ATOM 1971 N N . THR A 1 248 ? 7.189 -5.780 -1.222 1.00 93.25 248 THR A N 1
ATOM 1972 C CA . THR A 1 248 ? 5.908 -5.280 -0.694 1.00 93.25 248 THR A CA 1
ATOM 1973 C C . THR A 1 248 ? 4.763 -6.227 -1.049 1.00 93.25 248 THR A C 1
ATOM 1975 O O . THR A 1 248 ? 3.940 -6.543 -0.196 1.00 93.25 248 THR A O 1
ATOM 1978 N N . SER A 1 249 ? 4.725 -6.741 -2.281 1.00 94.38 249 SER A N 1
ATOM 1979 C CA . SER A 1 249 ? 3.684 -7.685 -2.696 1.00 94.38 249 SER A CA 1
ATOM 1980 C C . SER A 1 249 ? 3.693 -8.998 -1.898 1.00 94.38 249 SER A C 1
ATOM 1982 O O . SER A 1 249 ? 2.636 -9.541 -1.579 1.00 94.38 249 SER A O 1
ATOM 1984 N N . GLU A 1 250 ? 4.871 -9.509 -1.535 1.00 95.50 250 GLU A N 1
ATOM 1985 C CA . GLU A 1 250 ? 5.007 -10.723 -0.721 1.00 95.50 250 GLU A CA 1
ATOM 1986 C C . GLU A 1 250 ? 4.519 -10.493 0.703 1.00 95.50 250 GLU A C 1
ATOM 1988 O O . GLU A 1 250 ? 3.750 -11.290 1.241 1.00 95.50 250 GLU A O 1
ATOM 1993 N N . VAL A 1 251 ? 4.936 -9.371 1.279 1.00 94.75 251 VAL A N 1
ATOM 1994 C CA . VAL A 1 251 ? 4.573 -8.958 2.630 1.00 94.75 251 VAL A CA 1
ATOM 1995 C C . VAL A 1 251 ? 3.058 -8.717 2.731 1.00 94.75 251 VAL A C 1
ATOM 1997 O O . VAL A 1 251 ? 2.416 -9.212 3.660 1.00 94.75 251 VAL A O 1
ATOM 2000 N N . LEU A 1 252 ? 2.456 -8.066 1.728 1.00 94.56 252 LEU A N 1
ATOM 2001 C CA . LEU A 1 252 ? 1.002 -7.895 1.612 1.00 94.56 252 LEU A CA 1
ATOM 2002 C C . LEU A 1 252 ? 0.272 -9.243 1.623 1.00 94.56 252 LEU A C 1
ATOM 2004 O O . LEU A 1 252 ? -0.675 -9.434 2.389 1.00 94.56 252 LEU A O 1
ATOM 2008 N N . ARG A 1 253 ? 0.731 -10.202 0.808 1.00 94.69 253 ARG A N 1
ATOM 2009 C CA . ARG A 1 253 ? 0.162 -11.559 0.771 1.00 94.69 253 ARG A CA 1
ATOM 2010 C C . ARG A 1 253 ? 0.290 -12.264 2.120 1.00 94.69 253 ARG A C 1
ATOM 2012 O O . ARG A 1 253 ? -0.644 -12.947 2.540 1.00 94.69 253 ARG A O 1
ATOM 2019 N N . HIS A 1 254 ? 1.415 -12.090 2.808 1.00 94.44 254 HIS A N 1
ATOM 2020 C CA . HIS A 1 254 ? 1.664 -12.730 4.096 1.00 94.44 254 HIS A CA 1
ATOM 2021 C C . HIS A 1 254 ? 0.725 -12.213 5.199 1.00 94.44 254 HIS A C 1
ATOM 2023 O O . HIS A 1 254 ? 0.073 -13.007 5.876 1.00 94.44 254 HIS A O 1
ATOM 2029 N N . HIS A 1 255 ? 0.607 -10.893 5.349 1.00 95.06 255 HIS A N 1
ATOM 2030 C CA . HIS A 1 255 ? -0.114 -10.271 6.469 1.00 95.06 255 HIS A CA 1
ATOM 2031 C C . HIS A 1 255 ? -1.618 -10.056 6.217 1.00 95.06 255 HIS A C 1
ATOM 2033 O O . HIS A 1 255 ? -2.417 -10.063 7.166 1.00 95.06 255 HIS A O 1
ATOM 2039 N N . SER A 1 256 ? -2.016 -9.886 4.952 1.00 96.19 256 SER A N 1
ATOM 2040 C CA . SER A 1 256 ? -3.354 -9.411 4.570 1.00 96.19 256 SER A CA 1
ATOM 2041 C C . SER A 1 256 ? -4.148 -10.377 3.686 1.00 96.19 256 SER A C 1
ATOM 2043 O O . SER A 1 256 ? -5.189 -10.003 3.155 1.00 96.19 256 SER A O 1
ATOM 2045 N N . SER A 1 257 ? -3.736 -11.644 3.568 1.00 93.81 257 SER A N 1
ATOM 2046 C CA . SER A 1 257 ? -4.457 -12.670 2.783 1.00 93.81 257 SER A CA 1
ATOM 2047 C C . SER A 1 257 ? -5.916 -12.903 3.201 1.00 93.81 257 SER A C 1
ATOM 2049 O O . SER A 1 257 ? -6.725 -13.311 2.373 1.00 93.81 257 SER A O 1
ATOM 2051 N N . ASN A 1 258 ? -6.262 -12.629 4.462 1.00 93.06 258 ASN A N 1
ATOM 2052 C CA . ASN A 1 258 ? -7.605 -12.834 5.021 1.00 93.06 258 ASN A CA 1
ATOM 2053 C C . ASN A 1 258 ? -8.380 -11.524 5.261 1.00 93.06 258 ASN A C 1
ATOM 2055 O O . ASN A 1 258 ? -9.380 -11.536 5.980 1.00 93.06 258 ASN A O 1
ATOM 2059 N N . ALA A 1 259 ? -7.902 -10.391 4.740 1.00 95.62 259 ALA A N 1
ATOM 2060 C CA . ALA A 1 259 ? -8.600 -9.114 4.867 1.00 95.62 259 ALA A CA 1
ATOM 2061 C C . ALA A 1 259 ? -9.856 -9.075 3.978 1.00 95.62 259 ALA A C 1
ATOM 2063 O O . ALA A 1 259 ? -9.885 -9.687 2.912 1.00 95.62 259 ALA A O 1
ATOM 2064 N N . ASP A 1 260 ? -10.875 -8.312 4.381 1.00 95.38 260 ASP A N 1
ATOM 2065 C CA . ASP A 1 260 ? -12.041 -8.034 3.527 1.00 95.38 260 ASP A CA 1
ATOM 2066 C C . ASP A 1 260 ? -11.768 -6.864 2.570 1.00 95.38 260 ASP A C 1
ATOM 2068 O O . ASP A 1 260 ? -12.350 -6.778 1.489 1.00 95.38 260 ASP A O 1
ATOM 2072 N N . LEU A 1 261 ? -10.871 -5.958 2.968 1.00 96.06 261 LEU A N 1
ATOM 2073 C CA . LEU A 1 261 ? -10.403 -4.842 2.158 1.00 96.06 261 LEU A CA 1
ATOM 2074 C C . LEU A 1 261 ? -8.966 -4.486 2.539 1.00 96.06 261 LEU A C 1
ATOM 2076 O O . LEU A 1 261 ? -8.659 -4.299 3.719 1.00 96.06 261 LEU A O 1
ATOM 2080 N N . ILE A 1 262 ? -8.113 -4.331 1.531 1.00 97.19 262 ILE A N 1
ATOM 2081 C CA . ILE A 1 262 ? -6.760 -3.800 1.682 1.00 97.19 262 ILE A CA 1
ATOM 2082 C C . ILE A 1 262 ? -6.753 -2.374 1.143 1.00 97.19 262 ILE A C 1
ATOM 2084 O O . ILE A 1 262 ? -7.043 -2.139 -0.028 1.00 97.19 262 ILE A O 1
ATOM 2088 N N . ILE A 1 263 ? -6.406 -1.412 1.986 1.00 96.44 263 ILE A N 1
ATOM 2089 C CA . ILE A 1 263 ? -6.077 -0.058 1.559 1.00 96.44 263 ILE A CA 1
ATOM 2090 C C . ILE A 1 263 ? -4.568 0.029 1.416 1.00 96.44 263 ILE A C 1
ATOM 2092 O O . ILE A 1 263 ? -3.841 -0.277 2.358 1.00 96.44 263 ILE A O 1
ATOM 2096 N N . LEU A 1 264 ? -4.099 0.479 0.261 1.00 94.19 264 LEU A N 1
ATOM 2097 C CA . LEU A 1 264 ? -2.678 0.621 -0.010 1.00 94.19 264 LEU A CA 1
ATOM 2098 C C . LEU A 1 264 ? -2.407 1.980 -0.642 1.00 94.19 264 LEU A C 1
ATOM 2100 O O . LEU A 1 264 ? -3.116 2.406 -1.557 1.00 94.19 264 LEU A O 1
ATOM 2104 N N . THR A 1 265 ? -1.373 2.671 -0.173 1.00 89.88 265 THR A N 1
ATOM 2105 C CA . THR A 1 265 ? -0.966 3.922 -0.811 1.00 89.88 265 THR A CA 1
ATOM 2106 C C . THR A 1 265 ? -0.467 3.646 -2.234 1.00 89.88 265 THR A C 1
ATOM 2108 O O . THR A 1 265 ? 0.395 2.797 -2.460 1.00 89.88 265 THR A O 1
ATOM 2111 N N . PHE A 1 266 ? -1.025 4.356 -3.211 1.00 89.62 266 PHE A N 1
ATOM 2112 C CA . PHE A 1 266 ? -0.755 4.152 -4.629 1.00 89.62 266 PHE A CA 1
ATOM 2113 C C . PHE A 1 266 ? 0.682 4.575 -4.977 1.00 89.62 266 PHE A C 1
ATOM 2115 O O . PHE A 1 266 ? 1.045 5.734 -4.746 1.00 89.62 266 PHE A O 1
ATOM 2122 N N . PRO A 1 267 ? 1.503 3.685 -5.562 1.00 87.38 267 PRO A N 1
ATOM 2123 C CA . PRO A 1 267 ? 2.867 4.021 -5.951 1.00 87.38 267 PRO A CA 1
ATOM 2124 C C . PRO A 1 267 ? 2.845 4.910 -7.195 1.00 87.38 267 PRO A C 1
ATOM 2126 O O . PRO A 1 267 ? 2.562 4.457 -8.291 1.00 87.38 267 PRO A O 1
ATOM 2129 N N . VAL A 1 268 ? 3.142 6.196 -7.057 1.00 83.56 268 VAL A N 1
ATOM 2130 C CA . VAL A 1 268 ? 2.995 7.147 -8.167 1.00 83.56 268 VAL A CA 1
ATOM 2131 C C . VAL A 1 268 ? 4.216 7.149 -9.085 1.00 83.56 268 VAL A C 1
ATOM 2133 O O . VAL A 1 268 ? 5.284 7.544 -8.618 1.00 83.56 268 VAL A O 1
ATOM 2136 N N . PRO A 1 269 ? 4.075 6.868 -10.394 1.00 83.62 269 PRO A N 1
ATOM 2137 C CA . PRO A 1 269 ? 5.139 7.051 -11.367 1.00 83.62 269 PRO A CA 1
ATOM 2138 C C . PRO A 1 269 ? 5.328 8.529 -11.717 1.00 83.62 269 PRO A C 1
ATOM 2140 O O . PRO A 1 269 ? 4.381 9.322 -11.728 1.00 83.62 269 PRO A O 1
ATOM 2143 N N . ARG A 1 270 ? 6.559 8.911 -12.066 1.00 79.31 270 ARG A N 1
ATOM 2144 C CA . ARG A 1 270 ? 6.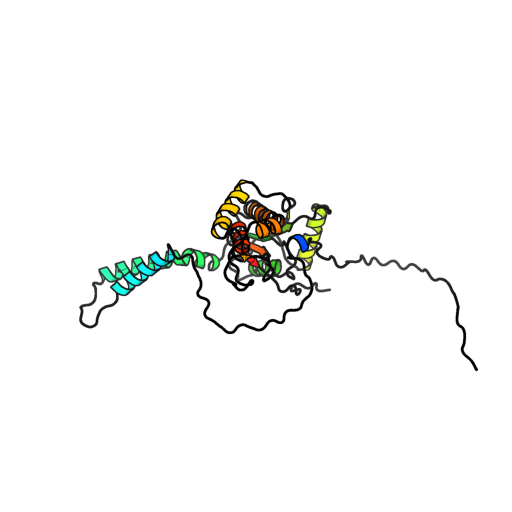799 10.186 -12.753 1.00 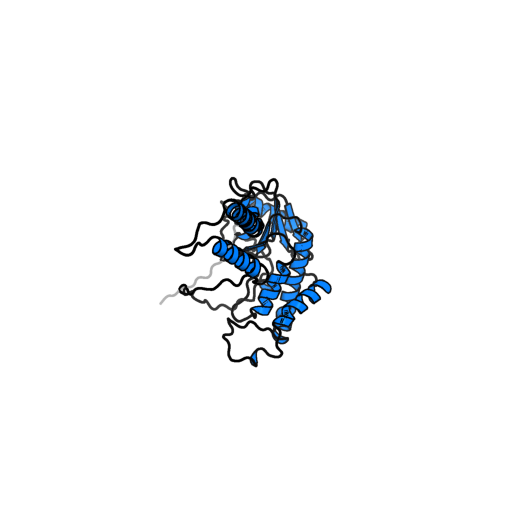79.31 270 ARG A CA 1
ATOM 2145 C C . ARG A 1 270 ? 6.483 10.061 -14.232 1.00 79.31 270 ARG A C 1
ATOM 2147 O O . ARG A 1 270 ? 6.988 9.154 -14.889 1.00 79.31 270 ARG A O 1
ATOM 2154 N N . ARG A 1 271 ? 5.734 11.039 -14.747 1.00 77.56 271 ARG A N 1
ATOM 2155 C CA . ARG A 1 271 ? 5.479 11.183 -16.185 1.00 77.56 271 ARG A CA 1
ATOM 2156 C C . ARG A 1 271 ? 6.796 11.241 -16.962 1.00 77.56 271 ARG A C 1
ATOM 2158 O O . ARG A 1 271 ? 7.765 11.841 -16.486 1.00 77.56 271 ARG A O 1
ATOM 2165 N N . GLY A 1 272 ? 6.834 10.541 -18.091 1.00 76.81 272 GLY A N 1
ATOM 2166 C CA . GLY A 1 272 ? 7.990 10.448 -18.984 1.00 76.81 272 GLY A CA 1
ATOM 2167 C C . GLY A 1 272 ? 9.257 9.814 -18.393 1.00 76.81 272 GLY A C 1
ATOM 2168 O O . GLY A 1 272 ? 10.313 9.906 -19.019 1.00 76.81 272 GLY A O 1
ATOM 2169 N N . ARG A 1 273 ? 9.209 9.220 -17.188 1.00 83.81 273 ARG A N 1
ATOM 2170 C CA . ARG A 1 273 ? 10.380 8.573 -16.562 1.00 83.81 273 ARG A CA 1
ATOM 2171 C C . ARG A 1 273 ? 10.307 7.055 -16.499 1.00 83.81 273 ARG A C 1
ATOM 2173 O O . ARG A 1 273 ? 11.364 6.442 -16.446 1.00 83.81 273 ARG A O 1
ATOM 2180 N N . VAL A 1 274 ? 9.101 6.498 -16.453 1.00 88.69 274 VAL A N 1
ATOM 2181 C CA . VAL A 1 274 ? 8.865 5.052 -16.422 1.00 88.69 274 VAL A CA 1
ATOM 2182 C C . VAL A 1 274 ? 7.904 4.703 -17.542 1.00 88.69 274 VAL A C 1
ATOM 2184 O O . VAL A 1 274 ? 6.874 5.366 -17.682 1.00 88.69 274 VAL A O 1
ATOM 2187 N N . SER A 1 275 ? 8.229 3.672 -18.308 1.00 90.75 275 SER A N 1
ATOM 2188 C CA . SER A 1 275 ? 7.346 3.088 -19.305 1.00 90.75 275 SER A CA 1
ATOM 2189 C C . SER A 1 275 ? 6.081 2.524 -18.659 1.00 90.75 275 SER A C 1
ATOM 2191 O O . SER A 1 275 ? 6.076 2.019 -17.529 1.00 90.75 275 SER A O 1
ATOM 2193 N N . ALA A 1 276 ? 4.970 2.597 -19.389 1.00 90.88 276 ALA A N 1
ATOM 2194 C CA . ALA A 1 276 ? 3.693 2.097 -18.903 1.00 90.88 276 ALA A CA 1
ATOM 2195 C C . ALA A 1 276 ? 3.742 0.581 -18.652 1.00 90.88 276 ALA A C 1
ATOM 2197 O O . ALA A 1 276 ? 3.179 0.125 -17.662 1.00 90.88 276 ALA A O 1
ATOM 2198 N N . GLY A 1 277 ? 4.448 -0.190 -19.489 1.00 92.38 277 GLY A N 1
ATOM 2199 C CA . GLY A 1 277 ? 4.595 -1.638 -19.327 1.00 92.38 277 GLY A CA 1
ATOM 2200 C C . GLY A 1 277 ? 5.314 -2.016 -18.035 1.00 92.38 277 GLY A C 1
ATOM 2201 O O . GLY A 1 277 ? 4.813 -2.855 -17.285 1.00 92.38 277 GLY A O 1
ATOM 2202 N N . LEU A 1 278 ? 6.431 -1.354 -17.714 1.00 93.75 278 LEU A N 1
ATOM 2203 C CA . LEU A 1 278 ? 7.155 -1.604 -16.465 1.00 93.75 278 LEU A CA 1
ATOM 2204 C C . LEU A 1 278 ? 6.311 -1.220 -15.242 1.00 93.75 278 LEU A C 1
ATOM 2206 O O . LEU A 1 278 ? 6.176 -2.004 -14.302 1.00 93.75 278 LEU A O 1
ATOM 2210 N N . TYR A 1 279 ? 5.689 -0.040 -15.278 1.00 93.56 279 TYR A N 1
ATOM 2211 C CA . TYR A 1 279 ? 4.860 0.441 -14.176 1.00 93.56 279 TYR A CA 1
ATOM 2212 C C . TYR A 1 279 ? 3.627 -0.445 -13.923 1.00 93.56 279 TYR A C 1
ATOM 2214 O O . TYR A 1 279 ? 3.341 -0.803 -12.779 1.00 93.56 279 TYR A O 1
ATOM 2222 N N . LEU A 1 280 ? 2.909 -0.834 -14.981 1.00 94.06 280 LEU A N 1
ATOM 2223 C CA . LEU A 1 280 ? 1.756 -1.729 -14.871 1.00 94.06 280 LEU A CA 1
ATOM 2224 C C . LEU A 1 280 ? 2.167 -3.126 -14.398 1.00 94.06 280 LEU A C 1
ATOM 2226 O O . LEU A 1 280 ? 1.424 -3.735 -13.636 1.00 94.06 280 LEU A O 1
ATOM 2230 N N . SER A 1 281 ? 3.362 -3.599 -14.764 1.00 95.56 281 SER A N 1
ATOM 2231 C CA . SER A 1 281 ? 3.899 -4.867 -14.252 1.00 95.56 281 SER A CA 1
ATOM 2232 C C . SER A 1 281 ? 4.124 -4.823 -12.737 1.00 95.56 281 SER A C 1
ATOM 2234 O O . SER A 1 281 ? 3.855 -5.806 -12.049 1.00 95.56 281 SER A O 1
ATOM 2236 N N . TRP A 1 282 ? 4.549 -3.682 -12.179 1.00 95.50 282 TRP A N 1
ATOM 2237 C CA . TRP A 1 282 ? 4.620 -3.517 -10.722 1.00 95.50 282 TRP A CA 1
ATOM 2238 C C . TRP A 1 282 ? 3.238 -3.553 -10.069 1.00 95.50 282 TRP A C 1
ATOM 2240 O O . TRP A 1 282 ? 3.074 -4.222 -9.051 1.00 95.50 282 TRP A O 1
ATOM 2250 N N . LEU A 1 283 ? 2.246 -2.860 -10.641 1.00 94.94 283 LEU A N 1
ATOM 2251 C CA . LEU A 1 283 ? 0.879 -2.852 -10.106 1.00 94.94 283 LEU A CA 1
ATOM 2252 C C . LEU A 1 283 ? 0.223 -4.235 -10.160 1.00 94.94 283 LEU A C 1
ATOM 2254 O O . LEU A 1 283 ? -0.449 -4.623 -9.203 1.00 94.94 283 LEU A O 1
ATOM 2258 N N . GLU A 1 284 ? 0.447 -4.981 -11.241 1.00 95.00 284 GLU A N 1
ATOM 2259 C CA . GLU A 1 284 ? -0.006 -6.366 -11.376 1.00 95.00 284 GLU A CA 1
ATOM 2260 C C . GLU A 1 284 ? 0.588 -7.218 -10.251 1.00 95.00 284 GLU A C 1
ATOM 2262 O O . GLU A 1 284 ? -0.152 -7.831 -9.490 1.00 95.00 284 GLU A O 1
ATOM 2267 N N . MET A 1 285 ? 1.910 -7.178 -10.049 1.00 95.62 285 MET A N 1
ATOM 2268 C CA . MET A 1 285 ? 2.559 -7.944 -8.976 1.00 95.62 285 MET A CA 1
ATOM 2269 C C . MET A 1 285 ? 2.069 -7.553 -7.579 1.00 95.62 285 MET A C 1
ATOM 2271 O O . MET A 1 285 ? 1.901 -8.420 -6.720 1.00 95.62 285 MET A O 1
ATOM 2275 N N . LEU A 1 286 ? 1.828 -6.259 -7.357 1.00 93.56 286 LEU A N 1
ATOM 2276 C CA . LEU A 1 286 ? 1.364 -5.706 -6.086 1.00 93.56 286 LEU A CA 1
ATOM 2277 C C . LEU A 1 286 ? -0.065 -6.138 -5.740 1.00 93.56 286 LEU A C 1
ATOM 2279 O O . LEU A 1 286 ? -0.375 -6.303 -4.565 1.00 93.56 286 LEU A O 1
ATOM 2283 N N . THR A 1 287 ? -0.922 -6.312 -6.750 1.00 93.62 287 THR A N 1
ATOM 2284 C CA . THR A 1 287 ? -2.355 -6.615 -6.586 1.00 93.62 287 THR A CA 1
ATOM 2285 C C . THR A 1 287 ? -2.730 -8.056 -6.937 1.00 93.62 287 THR A C 1
ATOM 2287 O O . THR A 1 287 ? -3.863 -8.480 -6.705 1.00 93.62 287 THR A O 1
ATOM 2290 N N . ALA A 1 288 ? -1.778 -8.846 -7.433 1.00 91.50 288 ALA A N 1
ATOM 2291 C CA . ALA A 1 288 ? -1.983 -10.248 -7.746 1.00 91.50 288 ALA A CA 1
ATOM 2292 C C . ALA A 1 288 ? -2.218 -11.087 -6.482 1.00 91.50 288 ALA A C 1
ATOM 2294 O O . ALA A 1 288 ? -1.437 -11.060 -5.527 1.00 91.50 288 ALA A O 1
ATOM 2295 N N . GLN A 1 289 ? -3.255 -11.928 -6.545 1.00 89.38 289 GLN A N 1
ATOM 2296 C CA . GLN A 1 289 ? -3.541 -12.979 -5.560 1.00 89.38 289 GLN A CA 1
ATOM 2297 C C . GLN A 1 289 ? -3.754 -12.457 -4.127 1.00 89.38 289 GLN A C 1
ATOM 2299 O O . GLN A 1 289 ? -3.429 -13.145 -3.159 1.00 89.38 289 GLN A O 1
ATOM 2304 N N . ILE A 1 290 ? -4.319 -11.255 -3.989 1.00 92.12 290 ILE A N 1
ATOM 2305 C CA . ILE A 1 290 ? -4.734 -10.686 -2.703 1.00 92.12 290 ILE A CA 1
ATOM 2306 C C . ILE A 1 290 ? -6.226 -10.323 -2.702 1.00 92.12 290 ILE A C 1
ATOM 2308 O O . ILE A 1 290 ? -6.836 -10.243 -3.774 1.00 92.12 290 ILE A O 1
ATOM 2312 N N . PRO A 1 291 ? -6.843 -10.152 -1.515 1.00 93.25 291 PRO A N 1
ATOM 2313 C CA . PRO A 1 291 ? -8.204 -9.629 -1.389 1.00 93.25 291 PRO A CA 1
ATOM 2314 C C . PRO A 1 291 ? -8.402 -8.280 -2.098 1.00 93.25 291 PRO A C 1
ATOM 2316 O O . PRO A 1 291 ? -7.423 -7.665 -2.519 1.00 93.25 291 PRO A O 1
ATOM 2319 N N . PRO A 1 292 ? -9.648 -7.780 -2.215 1.00 94.12 292 PRO A N 1
ATOM 2320 C CA . PRO A 1 292 ? -9.918 -6.497 -2.853 1.00 94.12 292 PRO A CA 1
ATOM 2321 C C . PRO A 1 292 ? -9.009 -5.378 -2.336 1.00 94.12 292 PRO A C 1
ATOM 2323 O O . PRO A 1 292 ? -8.945 -5.120 -1.133 1.00 94.12 292 PRO A O 1
ATOM 2326 N N . VAL A 1 293 ? -8.318 -4.712 -3.263 1.00 94.56 293 VAL A N 1
ATOM 2327 C CA . VAL A 1 293 ? -7.372 -3.634 -2.964 1.00 94.56 293 VAL A CA 1
ATOM 2328 C C . VAL A 1 293 ? -7.940 -2.310 -3.434 1.00 94.56 293 VAL A C 1
ATOM 2330 O O . VAL A 1 293 ? -8.366 -2.176 -4.581 1.00 94.56 293 VAL A O 1
ATOM 2333 N N . LEU A 1 294 ? -7.880 -1.307 -2.569 1.00 95.19 294 LEU A N 1
ATOM 2334 C CA . LEU A 1 294 ? -8.094 0.081 -2.929 1.00 95.19 294 LEU A CA 1
ATOM 2335 C C . LEU A 1 294 ? -6.762 0.825 -2.867 1.00 95.19 294 LEU A C 1
ATOM 2337 O O . LEU A 1 294 ? -6.213 1.071 -1.793 1.00 95.19 294 LEU A O 1
ATOM 2341 N N . LEU A 1 295 ? -6.263 1.187 -4.045 1.00 94.25 295 LEU A N 1
ATOM 2342 C CA . LEU A 1 295 ? -5.079 2.018 -4.191 1.00 94.25 295 LEU A CA 1
ATOM 2343 C C . LEU A 1 295 ? -5.462 3.496 -4.043 1.00 94.25 295 LEU A C 1
ATOM 2345 O O . LEU A 1 295 ? -6.261 4.007 -4.829 1.00 94.25 295 LEU A O 1
ATOM 2349 N N . ILE A 1 296 ? -4.900 4.186 -3.048 1.00 92.88 296 ILE A N 1
ATOM 2350 C CA . ILE A 1 296 ? -5.250 5.577 -2.721 1.00 92.88 296 ILE A CA 1
ATOM 2351 C C . ILE A 1 296 ? -4.074 6.508 -2.970 1.00 92.88 296 ILE A C 1
ATOM 2353 O O . ILE A 1 296 ? -2.948 6.243 -2.558 1.00 92.88 296 ILE A O 1
ATOM 2357 N N . ARG A 1 297 ? -4.357 7.649 -3.597 1.00 88.81 297 ARG A N 1
ATOM 2358 C CA . ARG A 1 297 ? -3.423 8.764 -3.713 1.00 88.81 297 ARG A CA 1
ATOM 2359 C C . ARG A 1 297 ? -4.109 10.055 -3.280 1.00 88.81 297 ARG A C 1
ATOM 2361 O O . ARG A 1 297 ? -5.057 10.482 -3.932 1.00 88.81 297 ARG A O 1
ATOM 2368 N N . GLY A 1 298 ? -3.590 10.696 -2.239 1.00 85.12 298 GLY A N 1
ATOM 2369 C CA . GLY A 1 298 ? -3.937 12.075 -1.899 1.00 85.12 298 GLY A CA 1
ATOM 2370 C C . GLY A 1 298 ? -3.179 13.112 -2.738 1.00 85.12 298 GLY A C 1
ATOM 2371 O O . GLY A 1 298 ? -2.218 12.798 -3.448 1.00 85.12 298 GLY A O 1
ATOM 2372 N N . ASN A 1 299 ? -3.589 14.372 -2.629 1.00 87.56 299 ASN A N 1
ATOM 2373 C CA . ASN A 1 299 ? -2.917 15.536 -3.221 1.00 87.56 299 ASN A CA 1
ATOM 2374 C C . ASN A 1 299 ? -1.837 16.138 -2.299 1.00 87.56 299 ASN A C 1
ATOM 2376 O O . ASN A 1 299 ? -1.399 17.256 -2.540 1.00 87.56 299 ASN A O 1
ATOM 2380 N N . GLN A 1 300 ? -1.424 15.405 -1.255 1.00 83.12 300 GLN A N 1
ATOM 2381 C CA . GLN A 1 300 ? -0.449 15.826 -0.238 1.00 83.12 300 GLN A CA 1
ATOM 2382 C C . GLN A 1 300 ? -0.919 16.994 0.652 1.00 83.12 300 GLN A C 1
ATOM 2384 O O . GLN A 1 300 ? -0.185 17.400 1.550 1.00 83.12 300 GLN A O 1
ATOM 2389 N N . GLU A 1 301 ? -2.137 17.510 0.467 1.00 88.00 301 GLU A N 1
ATOM 2390 C CA . GLU A 1 301 ? -2.719 18.474 1.398 1.00 88.00 301 GLU A CA 1
ATOM 2391 C C . GLU A 1 301 ? -3.292 17.740 2.621 1.00 88.00 301 GLU A C 1
ATOM 2393 O O . GLU A 1 301 ? -3.985 16.729 2.457 1.00 88.00 301 GLU A O 1
ATOM 2398 N N . PRO A 1 302 ? -3.024 18.212 3.853 1.00 87.62 302 PRO A N 1
ATOM 2399 C CA . PRO A 1 302 ? -3.517 17.549 5.054 1.00 87.62 302 PRO A CA 1
ATOM 2400 C C . PRO A 1 302 ? -5.049 17.525 5.106 1.00 87.62 302 PRO A C 1
ATOM 2402 O O . PRO A 1 302 ? -5.694 18.570 5.184 1.00 87.62 302 PRO A O 1
ATOM 2405 N N . VAL A 1 303 ? -5.632 16.326 5.133 1.00 88.75 303 VAL A N 1
ATOM 2406 C CA . VAL A 1 303 ? -7.077 16.124 5.360 1.00 88.75 303 VAL A CA 1
ATOM 2407 C C . VAL A 1 303 ? -7.399 15.791 6.817 1.00 88.75 303 VAL A C 1
ATOM 2409 O O . VAL A 1 303 ? -8.554 15.855 7.233 1.00 88.75 303 VAL A O 1
ATOM 2412 N N . LEU A 1 304 ? -6.376 15.447 7.603 1.00 84.50 304 LEU A N 1
ATOM 2413 C CA . LEU A 1 304 ? -6.463 15.251 9.043 1.00 84.50 304 LEU A CA 1
ATOM 2414 C C . LEU A 1 304 ? -5.714 16.381 9.746 1.00 84.50 304 LEU A C 1
ATOM 2416 O O . LEU A 1 304 ? -4.505 16.538 9.581 1.00 84.50 304 LEU A O 1
ATOM 2420 N N . THR A 1 305 ? -6.430 17.155 10.555 1.00 79.00 305 THR A N 1
ATOM 2421 C CA . THR A 1 305 ? -5.859 18.238 11.359 1.00 79.00 305 THR A CA 1
ATOM 2422 C C . THR A 1 305 ? -6.078 17.970 12.841 1.00 79.00 305 THR A C 1
ATOM 2424 O O . THR A 1 305 ? -7.105 17.435 13.267 1.00 79.00 305 THR A O 1
ATOM 2427 N N . LEU A 1 306 ? -5.071 18.309 13.646 1.00 76.00 306 LEU A N 1
ATOM 2428 C CA . LEU A 1 306 ? -5.172 18.240 15.096 1.00 76.00 306 LEU A CA 1
ATOM 2429 C C . LEU A 1 306 ? -5.948 19.456 15.590 1.00 76.00 306 LEU A C 1
ATOM 2431 O O . LEU A 1 306 ? -5.589 20.593 15.297 1.00 76.00 306 LEU A O 1
ATOM 2435 N N . TYR A 1 307 ? -7.003 19.205 16.357 1.00 61.38 307 TYR A N 1
ATOM 2436 C CA . TYR A 1 307 ? -7.668 20.258 17.110 1.00 61.38 307 TYR A CA 1
ATOM 2437 C C . TYR A 1 307 ? -6.846 20.513 18.373 1.00 61.38 307 TYR A C 1
ATOM 2439 O O . TYR A 1 307 ? -6.858 19.682 19.283 1.00 61.38 307 TYR A O 1
ATOM 2447 N N . THR A 1 308 ? -6.096 21.614 18.376 1.00 54.12 308 THR A N 1
ATOM 2448 C CA . THR A 1 308 ? -5.474 22.203 19.573 1.00 54.12 308 THR A CA 1
ATOM 2449 C C . THR A 1 308 ? -6.504 22.910 20.433 1.00 54.12 308 THR A C 1
ATOM 2451 O O . THR A 1 308 ? -7.336 23.634 19.838 1.00 54.12 308 THR A O 1
#